Protein 7R25 (pdb70)

Foldseek 3Di:
DFAQEEEFEAAQDAQCLLVQLLVLVVVVPDDSVSHHYDGFDHNHLDLVRLLVVVVVVLVVSCVVVVDQAYEYEYAAQRLCNQLCNQPPHQRQRHHAFYEYELYLNQVRAQAQAQGDDPVGGHFYEQEYEPQEPPRHLSSRHHHQKNYHYDYDAYRSSCSNDPVNSVVVVCRSVPNMGGCVVPDD

Secondary structure (DSSP, 8-state):
-PPPEEEE--TT--GGGGHHHHHHHHHTT--GGGEEE---S-TT--HHHHHHHHHHHHHHHHHHH--S-EEEEEETHHHHHHHHHHHHSSGGGTEEEEEEES--GGGT-SB----S-TTSPPEEEEEEETT-SSS-HHHH--BTSEEEEE-S--TTGGGT-HHHHHHHHHIIIII-B--TTS--

Organism: Bacillus pumilus (NCBI:txid1408)

Structure (mmCIF, N/CA/C/O backbone):
data_7R25
#
_entry.id   7R25
#
_cell.length_a   35.109
_cell.length_b   54.697
_cell.length_c   40.970
_cell.angle_alpha   90.000
_cell.angle_beta   92.720
_cell.angle_gamma   90.000
#
_symmetry.space_group_name_H-M   'P 1 21 1'
#
loop_
_entity.id
_entity.type
_entity.pdbx_description
1 polymer Lipase
2 non-polymer 'CITRIC ACID'
3 non-polymer 'PHOSPHATE ION'
4 non-polymer 'PROPANOIC ACID'
5 water water
#
loop_
_atom_site.group_PDB
_atom_site.id
_atom_site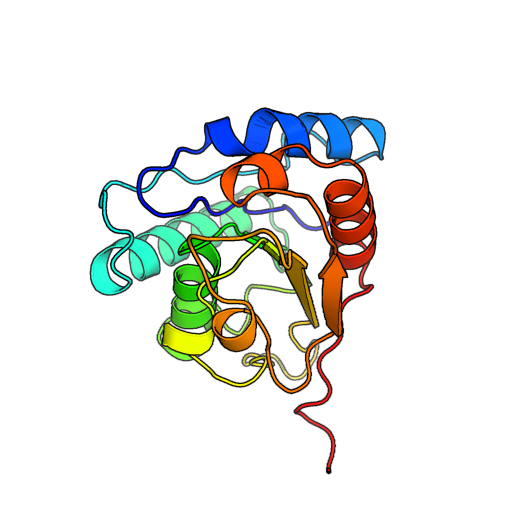.type_symbol
_atom_site.label_atom_id
_atom_site.label_alt_id
_atom_site.label_comp_id
_atom_site.label_asym_id
_atom_site.label_entity_id
_atom_site.label_seq_id
_atom_site.pdbx_PDB_ins_code
_atom_site.Cartn_x
_atom_site.Cartn_y
_atom_site.Cartn_z
_atom_site.occupancy
_atom_site.B_iso_or_equiv
_atom_site.auth_seq_id
_atom_site.auth_comp_id
_atom_site.auth_asym_id
_atom_site.auth_atom_id
_atom_site.pdbx_PDB_model_num
ATOM 1 N N . GLU A 1 3 ? 12.47601 -20.45878 3.63272 1.000 27.52962 3 GLU A N 1
ATOM 2 C CA . GLU A 1 3 ? 11.33997 -19.86412 2.93451 1.000 25.38989 3 GLU A CA 1
ATOM 3 C C . GLU A 1 3 ? 10.71370 -18.72202 3.72956 1.000 21.98685 3 GLU A C 1
ATOM 4 O O . GLU A 1 3 ? 10.62584 -18.75524 4.95599 1.000 25.30303 3 GLU A O 1
ATOM 7 N N . HIS A 1 4 ? 10.24942 -17.70447 3.02070 1.000 16.34406 4 HIS A N 1
ATOM 8 C CA . HIS A 1 4 ? 9.65001 -16.54737 3.67168 1.000 10.06436 4 HIS A CA 1
ATOM 9 C C . HIS A 1 4 ? 8.21030 -16.83742 4.09063 1.000 9.53009 4 HIS A C 1
ATOM 10 O O . HIS A 1 4 ? 7.43864 -17.44323 3.33962 1.000 10.65917 4 HIS A O 1
ATOM 24 N N . ASN A 1 5 ? 7.82826 -16.34655 5.26292 1.000 8.39311 5 ASN A N 1
ATOM 25 C CA . ASN A 1 5 ? 6.41686 -16.32359 5.62928 1.000 7.98254 5 ASN A CA 1
ATOM 26 C C . ASN A 1 5 ? 5.65503 -15.42124 4.66116 1.000 7.59565 5 ASN A C 1
ATOM 27 O O . ASN A 1 5 ? 6.21732 -14.45679 4.11661 1.000 8.25625 5 ASN A O 1
ATOM 38 N N . PRO A 1 6 ? 4.35637 -15.66763 4.48485 1.000 7.33772 6 PRO A N 1
ATOM 39 C CA . PRO A 1 6 ? 3.51326 -14.65605 3.84647 1.000 7.20613 6 PRO A CA 1
ATOM 40 C C . PRO A 1 6 ? 3.68367 -13.33479 4.58424 1.000 7.10612 6 PRO A C 1
ATOM 41 O O . PRO A 1 6 ? 3.79145 -13.31239 5.81204 1.000 7.86673 6 PRO A O 1
ATOM 52 N N . VAL A 1 7 ? 3.65521 -12.23225 3.84021 1.000 6.81134 7 VAL A N 1
ATOM 53 C CA . VAL A 1 7 ? 3.76260 -10.90743 4.42880 1.000 6.96136 7 VAL A CA 1
ATOM 54 C C . VAL A 1 7 ? 2.40125 -10.22920 4.35111 1.000 7.19560 7 VAL A C 1
ATOM 55 O O . VAL A 1 7 ? 1.83788 -10.09000 3.26490 1.000 9.22742 7 VAL A O 1
ATOM 68 N N . VAL A 1 8 ? 1.89149 -9.79255 5.49790 1.000 6.61132 8 VAL A N 1
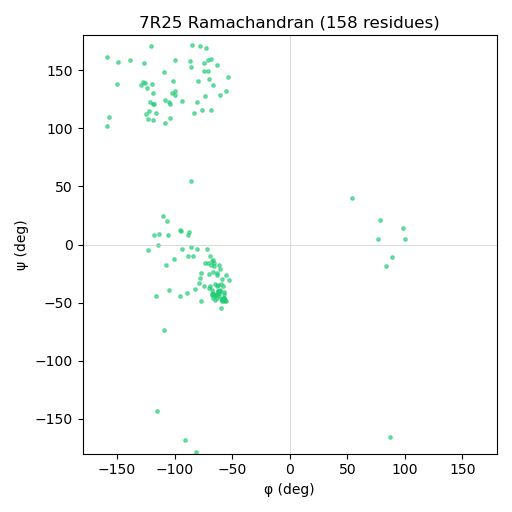ATOM 69 C CA . VAL A 1 8 ? 0.66111 -9.02077 5.58231 1.000 6.54289 8 VAL A CA 1
ATOM 70 C C . VAL A 1 8 ? 1.06367 -7.56309 5.78329 1.000 6.17969 8 VAL A C 1
ATOM 71 O O . VAL A 1 8 ? 1.82192 -7.21957 6.70244 1.000 6.89556 8 VAL A O 1
ATOM 84 N N A MET A 1 9 ? 0.58052 -6.71019 4.88360 0.469 2.90298 9 MET A N 1
ATOM 85 N N B MET A 1 9 ? 0.59881 -6.71428 4.87743 0.531 19.78921 9 MET A N 1
ATOM 86 C CA A MET A 1 9 ? 0.98250 -5.29916 4.81376 0.469 4.08470 9 MET A CA 1
ATOM 87 C CA B MET A 1 9 ? 0.97886 -5.31305 4.83823 0.531 8.95371 9 MET A CA 1
ATOM 88 C C A MET A 1 9 ? -0.20156 -4.42722 5.22564 0.469 5.08745 9 MET A C 1
ATOM 89 C C B MET A 1 9 ? -0.22307 -4.50298 5.29644 0.531 7.05611 9 MET A C 1
ATOM 90 O O A MET A 1 9 ? -1.28173 -4.50229 4.61989 0.469 5.96124 9 MET A O 1
ATOM 91 O O B MET A 1 9 ? -1.35446 -4.74512 4.84230 0.531 6.11389 9 MET A O 1
ATOM 118 N N . VAL A 1 10 ? 0.02266 -3.58087 6.22852 1.000 6.24812 10 VAL A N 1
ATOM 119 C CA . VAL A 1 10 ? -1.03920 -2.94264 7.01108 1.000 6.01914 10 VAL A CA 1
ATOM 120 C C . VAL A 1 10 ? -0.90306 -1.42037 6.91031 1.000 6.20074 10 VAL A C 1
ATOM 121 O O . VAL A 1 10 ? -0.00297 -0.81867 7.51906 1.000 6.55605 10 VAL A O 1
ATOM 134 N N . HIS A 1 11 ? -1.80337 -0.78335 6.14977 1.000 6.55868 11 HIS A N 1
ATOM 135 C CA . HIS A 1 11 ? -1.69652 0.64215 5.87806 1.000 6.39287 11 HIS A CA 1
ATOM 136 C C . HIS A 1 11 ? -2.17460 1.46922 7.06965 1.000 6.42709 11 HIS A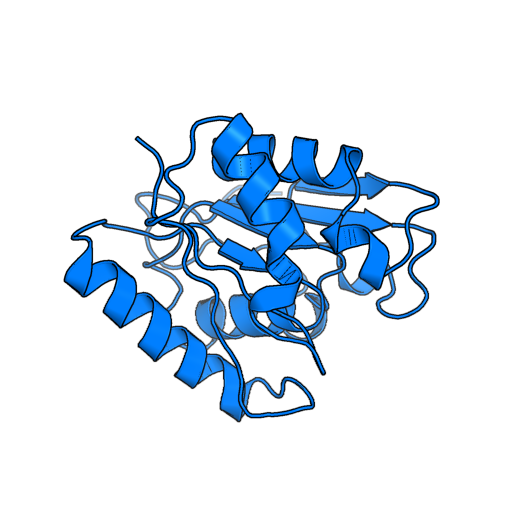 C 1
ATOM 137 O O . HIS A 1 11 ? -2.74430 0.95644 8.03673 1.000 7.17454 11 HIS A O 1
ATOM 151 N N . GLY A 1 12 ? -1.93040 2.78234 6.96696 1.000 7.00874 12 GLY A N 1
ATOM 152 C CA . GLY A 1 12 ? -2.24895 3.72603 8.01380 1.000 7.55617 12 GLY A CA 1
ATOM 153 C C . GLY A 1 12 ? -3.54765 4.47129 7.76666 1.000 8.24573 12 GLY A C 1
ATOM 154 O O . GLY A 1 12 ? -4.31572 4.17206 6.85480 1.000 8.68525 12 GLY A O 1
ATOM 158 N N A MET A 1 13 ? -3.83306 5.41385 8.65602 0.635 19.07334 13 MET A N 1
ATOM 159 N N C MET A 1 13 ? -3.80647 5.44935 8.62935 0.365 6.65080 13 MET A N 1
ATOM 160 C CA A MET A 1 13 ? -5.03216 6.22534 8.50869 0.635 16.44934 13 MET A CA 1
ATOM 161 C CA C MET A 1 13 ? -5.03171 6.23408 8.51627 0.365 10.23807 13 MET A CA 1
ATOM 162 C C A MET A 1 13 ? -5.04281 6.94302 7.16111 0.635 12.18041 13 MET A C 1
ATOM 163 C C C MET A 1 13 ? -5.07589 7.00354 7.20032 0.365 12.14883 13 MET A C 1
ATOM 164 O O A MET A 1 13 ? -4.01756 7.47651 6.70450 0.635 11.17239 13 MET A O 1
ATOM 165 O O C MET A 1 13 ? -4.11847 7.68777 6.82875 0.365 14.06748 13 MET A O 1
ATOM 187 N N . GLY A 1 14 ? -6.20206 6.89597 6.50219 1.000 12.55940 14 GLY A N 1
ATOM 188 C CA . GLY A 1 14 ? -6.35867 7.49849 5.20274 1.000 15.74662 14 GLY A CA 1
ATOM 189 C C . GLY A 1 14 ? -5.64278 6.77108 4.09306 1.000 16.41513 14 GLY A C 1
ATOM 190 O O . GLY A 1 14 ? -5.65549 7.23924 2.95388 1.000 22.25530 14 GLY A O 1
ATOM 194 N N . GLY A 1 15 ? -5.02666 5.63730 4.38425 1.000 11.30399 15 GLY A N 1
ATOM 195 C CA . GLY A 1 15 ? -4.20016 4.93735 3.43047 1.000 10.08279 15 GLY A CA 1
ATOM 196 C C . GLY A 1 15 ? -4.98331 3.91919 2.61942 1.000 9.10899 15 GLY A C 1
ATOM 197 O O . GLY A 1 15 ? -6.21668 3.87076 2.61901 1.000 10.61180 15 GLY A O 1
ATOM 201 N N . ALA A 1 16 ? -4.23089 3.08399 1.91687 1.000 8.65367 16 ALA A N 1
ATOM 202 C CA . ALA A 1 16 ? -4.79982 2.09227 1.02398 1.000 8.69578 16 ALA A CA 1
ATOM 203 C C . ALA A 1 16 ? -3.76758 1.00074 0.81164 1.000 7.95622 16 ALA A C 1
ATOM 204 O O . ALA A 1 16 ? -2.56524 1.22521 0.97740 1.000 8.10887 16 ALA A O 1
ATOM 211 N N . SER A 1 17 ? -4.23436 -0.15934 0.34756 1.000 7.93253 17 SER A N 1
ATOM 212 C CA . SER A 1 17 ? -3.31003 -1.25200 0.07774 1.000 7.92463 17 SER A CA 1
ATOM 213 C C . SER A 1 17 ? -2.23334 -0.85490 -0.92551 1.000 8.00622 17 SER A C 1
ATOM 214 O O . SER A 1 17 ? -1.09592 -1.33880 -0.83991 1.000 8.64577 17 SER A O 1
ATOM 222 N N . TYR A 1 18 ? -2.58497 -0.02200 -1.91312 1.000 8.27731 18 TYR A N 1
ATOM 223 C CA . TYR A 1 18 ? -1.61969 0.35819 -2.93227 1.000 8.47996 18 TYR A CA 1
ATOM 224 C C . TYR A 1 18 ? -0.51135 1.25900 -2.38921 1.000 7.58775 18 TYR A C 1
ATOM 225 O O . TYR A 1 18 ? 0.48767 1.45924 -3.08859 1.000 7.91411 18 TYR A O 1
ATOM 243 N N . ASN A 1 19 ? -0.63015 1.75998 -1.15159 1.000 7.33509 19 ASN A N 1
ATOM 244 C CA . ASN A 1 19 ? 0.50386 2.42324 -0.52193 1.000 7.18507 19 ASN A CA 1
ATOM 245 C C . ASN A 1 19 ? 1.73622 1.53277 -0.48740 1.000 7.51669 19 ASN A C 1
ATOM 246 O O . ASN A 1 19 ? 2.86678 2.05573 -0.43018 1.000 7.95885 19 ASN A O 1
ATOM 257 N N . PHE A 1 20 ? 1.53950 0.20553 -0.48757 1.000 7.20350 20 PHE A N 1
ATOM 258 C CA . PHE A 1 20 ? 2.63143 -0.74983 -0.44302 1.000 7.30614 20 PHE A CA 1
ATOM 259 C C . PHE A 1 20 ? 3.17781 -1.11913 -1.82083 1.000 7.99833 20 PHE A C 1
ATOM 260 O O . PHE A 1 20 ? 4.03222 -2.00823 -1.89964 1.000 8.46417 20 PHE A O 1
ATOM 277 N N . ALA A 1 21 ? 2.78509 -0.41120 -2.88774 1.000 8.29310 21 ALA A N 1
ATOM 278 C CA . ALA A 1 21 ? 3.28528 -0.76503 -4.21643 1.000 8.72473 21 ALA A CA 1
ATOM 279 C C . ALA A 1 21 ? 4.81504 -0.73290 -4.27411 1.000 8.58524 21 ALA A C 1
ATOM 280 O O . ALA A 1 21 ? 5.44265 -1.64260 -4.82885 1.000 9.35375 21 ALA A O 1
ATOM 287 N N . SER A 1 22 ? 5.42502 0.32150 -3.74061 1.000 8.45365 22 SER A N 1
ATOM 288 C CA . SER A 1 22 ? 6.87192 0.45742 -3.85596 1.000 8.76947 22 SER A CA 1
ATOM 289 C C . SER A 1 22 ? 7.60015 -0.62023 -3.04869 1.000 8.28784 22 SER A C 1
ATOM 290 O O . SER A 1 22 ? 8.58716 -1.20709 -3.52270 1.000 9.05898 22 SER A O 1
ATOM 298 N N . ILE A 1 23 ? 7.11995 -0.89200 -1.83289 1.000 8.26941 23 ILE A N 1
ATOM 299 C CA . ILE A 1 23 ? 7.73367 -1.91610 -0.99771 1.000 7.81936 23 ILE A CA 1
ATOM 300 C C . ILE A 1 23 ? 7.54335 -3.30620 -1.60412 1.000 8.17730 23 ILE A C 1
ATOM 301 O O . ILE A 1 23 ? 8.46705 -4.12853 -1.58214 1.000 8.64051 23 ILE A O 1
ATOM 317 N N . LYS A 1 24 ? 6.34502 -3.60277 -2.13386 1.000 8.15098 24 LYS A N 1
ATOM 318 C CA . LYS A 1 24 ? 6.15128 -4.88801 -2.79774 1.000 8.48786 24 LYS A CA 1
ATOM 319 C C . LYS A 1 24 ? 7.15084 -5.06269 -3.93496 1.000 9.08004 24 LYS A C 1
ATOM 320 O O . LYS A 1 24 ? 7.77849 -6.12099 -4.06780 1.000 9.54588 24 LYS A O 1
ATOM 339 N N . SER A 1 25 ? 7.28952 -4.04534 -4.78936 1.000 9.14057 25 SER A N 1
ATOM 340 C CA . SER A 1 25 ? 8.20905 -4.18166 -5.91439 1.000 11.39610 25 SER A CA 1
ATOM 341 C C . SER A 1 25 ? 9.63374 -4.40292 -5.42466 1.000 10.10911 25 SER A C 1
ATOM 342 O O . SER A 1 25 ? 10.36080 -5.25452 -5.95401 1.000 10.77234 25 SER A O 1
ATOM 350 N N . TYR A 1 26 ? 10.03796 -3.67117 -4.38867 1.000 9.84065 26 TYR A N 1
ATOM 351 C CA . TYR A 1 26 ? 11.35946 -3.88145 -3.80943 1.000 9.04582 26 TYR A CA 1
ATOM 352 C C . TYR A 1 26 ? 11.51752 -5.31610 -3.31023 1.000 9.05372 26 TYR A C 1
ATOM 353 O O . TYR A 1 26 ? 12.52900 -5.97159 -3.58924 1.000 9.93014 26 TYR A O 1
ATOM 371 N N . LEU A 1 27 ? 10.54256 -5.81598 -2.54102 1.000 8.86422 27 LEU A N 1
ATOM 372 C CA . LEU A 1 27 ? 10.70311 -7.15815 -1.98929 1.000 9.17215 27 LEU A CA 1
ATOM 373 C C . LEU A 1 27 ? 10.79518 -8.20775 -3.08457 1.000 9.45640 27 LEU A C 1
ATOM 374 O O . LEU A 1 27 ? 11.56474 -9.17401 -2.95912 1.000 10.14332 27 LEU A O 1
ATOM 390 N N . VAL A 1 28 ? 10.07129 -8.01936 -4.18877 1.000 9.89066 28 VAL A N 1
ATOM 391 C CA . VAL A 1 28 ? 10.20151 -8.94302 -5.30963 1.000 10.46704 28 VAL A CA 1
ATOM 392 C C . VAL A 1 28 ? 11.63085 -8.92067 -5.85777 1.000 11.69088 28 VAL A C 1
ATOM 393 O O . VAL A 1 28 ? 12.19854 -9.97116 -6.16888 1.000 13.14368 28 VAL A O 1
ATOM 406 N N . THR A 1 29 ? 12.25243 -7.73578 -5.94585 1.000 14.29908 29 THR A N 1
ATOM 407 C CA . THR A 1 29 ? 13.63487 -7.67705 -6.42756 1.000 12.10408 29 THR A CA 1
ATOM 408 C C . THR A 1 29 ? 14.60738 -8.34645 -5.46046 1.000 11.16450 29 THR A C 1
ATOM 409 O O . THR A 1 29 ? 15.75989 -8.57937 -5.83144 1.000 12.79101 29 THR A O 1
ATOM 420 N N . GLN A 1 30 ? 14.18593 -8.63703 -4.23026 1.000 13.31739 30 GLN A N 1
ATOM 421 C CA . GLN A 1 30 ? 15.01248 -9.30072 -3.23087 1.000 10.50389 30 GLN A CA 1
ATOM 422 C C . GLN A 1 30 ? 14.60465 -10.75523 -3.03273 1.000 10.94868 30 GLN A C 1
ATOM 423 O O . GLN A 1 30 ? 15.09729 -11.40653 -2.10523 1.000 11.97249 30 GLN A O 1
ATOM 437 N N . GLY A 1 31 ? 13.70383 -11.27428 -3.86818 1.000 12.36727 31 GLY A N 1
ATOM 438 C CA . GLY A 1 31 ? 13.37979 -12.67925 -3.85461 1.000 11.00132 31 GLY A CA 1
ATOM 439 C C . GLY A 1 31 ? 12.10667 -13.06668 -3.13566 1.000 12.31990 31 GLY A C 1
ATOM 440 O O . GLY A 1 31 ? 11.83978 -14.26090 -3.02130 1.000 14.91758 31 GLY A O 1
ATOM 444 N N . TRP A 1 32 ? 11.31178 -12.11665 -2.64591 1.000 10.20912 32 TRP A N 1
ATOM 445 C CA . TRP A 1 32 ? 9.97454 -12.47178 -2.17696 1.000 10.04594 32 TRP A CA 1
ATOM 446 C C . TRP A 1 32 ? 9.08017 -12.73172 -3.38460 1.000 10.59864 32 TRP A C 1
ATOM 447 O O . TRP A 1 32 ? 9.25541 -12.14792 -4.45626 1.000 12.27516 32 TRP A O 1
ATOM 468 N N . ASP A 1 33 ? 8.11210 -13.61375 -3.20020 1.000 12.80153 33 ASP A N 1
ATOM 469 C CA . ASP A 1 33 ? 7.14556 -13.90152 -4.24885 1.000 12.21989 33 ASP A CA 1
ATOM 470 C C . ASP A 1 33 ? 6.01274 -12.88275 -4.18777 1.000 11.80405 33 ASP A C 1
ATOM 471 O O . ASP A 1 33 ? 5.40546 -12.67587 -3.13004 1.000 11.33820 33 ASP A O 1
ATOM 480 N N A ARG A 1 34 ? 5.72956 -12.24078 -5.32443 0.481 13.45424 34 ARG A N 1
ATOM 481 N N B ARG A 1 34 ? 5.72869 -12.25554 -5.33035 0.519 13.55952 34 ARG A N 1
ATOM 482 C CA A ARG A 1 34 ? 4.73566 -11.16999 -5.32975 0.481 13.24896 34 ARG A CA 1
ATOM 483 C CA B ARG A 1 34 ? 4.74861 -11.17566 -5.36324 0.519 13.18842 34 ARG A CA 1
ATOM 484 C C A ARG A 1 34 ? 3.39093 -11.65173 -4.79972 0.481 13.65427 34 ARG A C 1
ATOM 485 C C B ARG A 1 34 ? 3.37610 -11.62954 -4.87532 0.519 13.55952 34 ARG A C 1
ATOM 486 O O A ARG A 1 34 ? 2.69156 -10.91266 -4.09851 0.481 15.57292 34 ARG A O 1
ATOM 487 O O B ARG A 1 34 ? 2.63615 -10.83640 -4.28357 0.519 15.23077 34 ARG A O 1
ATOM 528 N N . ASN A 1 35 ? 3.01690 -12.88803 -5.10874 1.000 12.99893 35 ASN A N 1
ATOM 529 C CA . ASN A 1 35 ? 1.69709 -13.38912 -4.73776 1.000 15.23604 35 ASN A CA 1
ATOM 530 C C . ASN A 1 35 ? 1.59663 -13.77313 -3.27649 1.000 13.58584 35 ASN A C 1
ATOM 531 O O . ASN A 1 35 ? 0.51322 -14.15972 -2.82014 1.000 16.28616 35 ASN A O 1
ATOM 542 N N . GLN A 1 36 ? 2.70392 -13.69512 -2.54404 1.000 10.76971 36 GLN A N 1
ATOM 543 C CA . GLN A 1 36 ? 2.74694 -13.97803 -1.11974 1.000 10.92499 36 GLN A CA 1
ATOM 544 C C . GLN A 1 36 ? 2.89405 -12.70498 -0.29357 1.000 9.43271 36 GLN A C 1
ATOM 545 O O . GLN A 1 36 ? 3.30498 -12.76137 0.87651 1.000 10.07226 36 GLN A O 1
ATOM 559 N N . LEU A 1 37 ? 2.54054 -11.57163 -0.89275 1.000 8.80106 37 LEU A N 1
ATOM 560 C CA . LEU A 1 37 ? 2.51258 -10.26297 -0.26133 1.000 8.67472 37 LEU A CA 1
ATOM 561 C C . LEU A 1 37 ? 1.05286 -9.83073 -0.27549 1.000 9.01950 37 LEU A C 1
ATOM 562 O O . LEU A 1 37 ? 0.47415 -9.61708 -1.34519 1.000 12.63836 37 LEU A O 1
ATOM 578 N N . PHE A 1 38 ? 0.45836 -9.73394 0.90646 1.000 7.44037 38 PHE A N 1
ATOM 579 C CA . PHE A 1 38 ? -0.98521 -9.56564 1.06580 1.000 7.50353 38 PHE A CA 1
ATOM 580 C C . PHE A 1 38 ? -1.26019 -8.24269 1.78124 1.000 7.47195 38 PHE A C 1
ATOM 581 O O . PHE A 1 38 ? -1.05151 -8.12598 2.99633 1.000 8.12203 38 PHE A O 1
ATOM 598 N N . ALA A 1 39 ? -1.75595 -7.25566 1.04497 1.000 7.51932 39 ALA A N 1
ATOM 599 C CA . ALA A 1 39 ? -1.99383 -5.92652 1.59746 1.000 7.74567 39 ALA A CA 1
ATOM 600 C C . ALA A 1 39 ? -3.48632 -5.71776 1.84438 1.000 7.30351 39 ALA A C 1
ATOM 601 O O . ALA A 1 39 ? -4.29319 -5.80268 0.91242 1.000 9.07740 39 ALA A O 1
ATOM 608 N N . ILE A 1 40 ? -3.84180 -5.45170 3.09150 1.000 6.79818 40 ILE A N 1
ATOM 609 C CA . ILE A 1 40 ? -5.23531 -5.24182 3.47951 1.000 7.03769 40 ILE A CA 1
ATOM 610 C C . ILE A 1 40 ? -5.71837 -3.86490 3.01114 1.000 6.67185 40 ILE A C 1
ATOM 611 O O . ILE A 1 40 ? -4.94188 -2.92571 2.83661 1.000 7.26140 40 ILE A O 1
ATOM 627 N N . ASP A 1 41 ? -7.04375 -3.73304 2.84919 1.000 7.49827 41 ASP A N 1
ATOM 628 C CA . ASP A 1 41 ? -7.68063 -2.42172 2.71115 1.000 7.41931 41 ASP A CA 1
ATOM 629 C C . ASP A 1 41 ? -8.64485 -2.28477 3.88164 1.000 6.82977 41 ASP A C 1
ATOM 630 O O . ASP A 1 41 ? -9.55761 -3.10734 4.03405 1.000 8.17993 41 ASP A O 1
ATOM 639 N N . PHE A 1 42 ? -8.43885 -1.26075 4.70248 1.000 7.15612 42 PHE A N 1
ATOM 640 C CA . PHE A 1 42 ? -9.35456 -0.93230 5.77326 1.000 7.08769 42 PHE A CA 1
ATOM 641 C C . PHE A 1 42 ? -10.48000 -0.03953 5.24407 1.000 7.64565 42 PHE A C 1
ATOM 642 O O . PHE A 1 42 ? -10.32272 0.70009 4.27676 1.000 10.50915 42 PHE A O 1
ATOM 659 N N . ILE A 1 43 ? -11.62562 -0.12210 5.90978 1.000 8.16150 43 ILE A N 1
ATOM 660 C CA . ILE A 1 43 ? -12.77362 0.76158 5.63247 1.000 8.34047 43 ILE A CA 1
ATOM 661 C C . ILE A 1 43 ? -12.70398 2.03132 6.46565 1.000 9.01687 43 ILE A C 1
ATOM 662 O O . ILE A 1 43 ? -13.01288 3.12142 5.98090 1.000 12.08040 43 ILE A O 1
ATOM 678 N N . ASP A 1 44 ? -12.33187 1.89446 7.73107 1.000 8.45891 44 ASP A N 1
ATOM 679 C CA . ASP A 1 44 ? -12.34809 3.02637 8.64969 1.000 8.66420 44 ASP A CA 1
ATOM 680 C C . ASP A 1 44 ? -11.29030 4.03626 8.28573 1.000 9.70906 44 ASP A C 1
ATOM 681 O O . ASP A 1 44 ? -10.11061 3.73314 8.38231 1.000 10.73287 44 ASP A O 1
ATOM 690 N N . LYS A 1 45 ? -11.69818 5.25277 7.90212 1.000 12.22778 45 LYS A N 1
ATOM 691 C CA . LYS A 1 45 ? -10.73557 6.26261 7.45161 1.000 16.65200 45 LYS A CA 1
ATOM 692 C C . LYS A 1 45 ? -9.79287 6.78219 8.55194 1.000 21.44994 45 LYS A C 1
ATOM 693 O O . LYS A 1 45 ? -8.77820 7.41051 8.22933 1.000 22.61850 45 LYS A O 1
ATOM 712 N N . THR A 1 46 ? -10.07400 6.52461 9.83239 1.000 29.90359 46 THR A N 1
ATOM 713 C CA . THR A 1 46 ? -9.23748 6.99463 10.94139 1.000 17.53894 46 THR A CA 1
ATOM 714 C C . THR A 1 46 ? -8.32354 5.92316 11.49776 1.000 15.03601 46 THR A C 1
ATOM 715 O O . THR A 1 46 ? -7.43610 6.23255 12.31549 1.000 16.39670 46 THR A O 1
ATOM 726 N N . GLY A 1 47 ? -8.55966 4.67549 11.11779 0.814 11.39084 47 GLY A N 1
ATOM 727 C CA . GLY A 1 47 ? -7.74732 3.61401 11.62596 0.736 10.48810 47 GLY A CA 1
ATOM 728 C C . GLY A 1 47 ? -8.10393 3.17808 13.02396 0.987 10.09595 47 GLY A C 1
ATOM 729 O O . GLY A 1 47 ? -7.28798 2.51897 13.65536 0.803 10.68549 47 GLY A O 1
ATOM 733 N N . ASN A 1 48 ? -9.31426 3.45474 13.51084 1.000 9.53535 48 ASN A N 1
ATOM 734 C CA . ASN A 1 48 ? -9.70151 3.04046 14.85652 1.000 8.24046 48 ASN A CA 1
ATOM 735 C C . ASN A 1 48 ? -9.51989 1.52918 15.04124 1.000 7.01400 48 ASN A C 1
ATOM 736 O O . ASN A 1 48 ? -10.00714 0.72426 14.24136 1.000 7.52985 48 ASN A O 1
ATOM 747 N N . ASN A 1 49 ? -8.87568 1.15804 16.15109 1.000 7.30088 49 ASN A N 1
ATOM 748 C CA . ASN A 1 49 ? -8.61023 -0.25045 16.43998 1.000 7.04821 49 ASN A CA 1
ATOM 749 C C . ASN A 1 49 ? -9.87817 -1.09912 16.53713 1.000 6.93241 49 ASN A C 1
ATOM 750 O O . ASN A 1 49 ? -9.84730 -2.28608 16.19187 1.000 7.49037 49 ASN A O 1
ATOM 761 N N . ARG A 1 50 ? -10.97739 -0.54048 17.04405 1.000 7.71935 50 ARG A N 1
ATOM 762 C CA . ARG A 1 50 ? -12.18126 -1.34687 17.20102 1.000 8.16677 50 ARG A CA 1
ATOM 763 C C . ARG A 1 50 ? -12.75860 -1.77479 15.85649 1.000 7.72198 50 ARG A C 1
ATOM 764 O O . ARG A 1 50 ? -13.49886 -2.76912 15.79681 1.000 9.25637 50 ARG A O 1
ATOM 785 N N . ASN A 1 51 ? -12.46317 -1.05022 14.78247 1.000 7.31930 51 ASN A N 1
ATOM 786 C CA . ASN A 1 51 ? -12.84379 -1.48723 13.44843 1.000 7.11401 51 ASN A CA 1
ATOM 787 C C . ASN A 1 51 ? -11.72807 -2.23881 12.74079 1.000 6.59553 51 ASN A C 1
ATOM 788 O O . ASN A 1 51 ? -11.95442 -3.30211 12.14640 1.000 7.30877 51 ASN A O 1
ATOM 799 N N . ASN A 1 52 ? -10.50896 -1.71917 12.81927 1.000 6.57184 52 ASN A N 1
ATOM 800 C CA . ASN A 1 52 ? -9.41181 -2.28218 12.04333 1.000 6.19811 52 ASN A CA 1
ATOM 801 C C . ASN A 1 52 ? -8.84224 -3.55938 12.66527 1.000 6.19811 52 ASN A C 1
ATOM 802 O O . ASN A 1 52 ? -8.36788 -4.43530 11.93028 1.000 6.58763 52 ASN A O 1
ATOM 813 N N . GLY A 1 53 ? -8.84434 -3.66479 13.99041 1.000 6.55605 53 GLY A N 1
ATOM 814 C CA . GLY A 1 53 ? -8.27758 -4.83226 14.64182 1.000 6.63764 53 GLY A CA 1
ATOM 815 C C . GLY A 1 53 ? -8.96982 -6.12141 14.21124 1.000 6.46393 53 GLY A C 1
ATOM 816 O O . GLY A 1 53 ? -8.31597 -7.07082 13.74532 1.000 6.35603 53 GLY A O 1
ATOM 820 N N . PRO A 1 54 ? -10.30246 -6.18916 14.34796 1.000 6.56921 54 PRO A N 1
ATOM 821 C CA . PRO A 1 54 ? -10.99166 -7.42557 13.92836 1.000 6.63237 54 PRO A CA 1
ATOM 822 C C . PRO A 1 54 ? -10.89341 -7.66705 12.43197 1.000 6.51394 54 PRO A C 1
ATOM 823 O O . PRO A 1 54 ? -10.80068 -8.81773 11.99445 1.000 6.71396 54 PRO A O 1
ATOM 834 N N . ARG A 1 55 ? -10.89552 -6.60528 11.62060 1.000 6.35076 55 ARG A N 1
ATOM 835 C CA . ARG A 1 55 ? -10.74130 -6.78375 10.17811 1.000 6.48236 55 ARG A CA 1
ATOM 836 C C . ARG A 1 55 ? -9.36807 -7.39879 9.86034 1.000 6.32707 55 ARG A C 1
ATOM 837 O O . ARG A 1 55 ? -9.25641 -8.28268 9.00341 1.000 6.59026 55 ARG A O 1
ATOM 858 N N . LEU A 1 56 ? -8.32029 -6.91245 10.54302 1.000 6.20074 56 LEU A N 1
ATOM 859 C CA . LEU A 1 56 ? -6.99034 -7.49312 10.39077 1.000 5.91650 56 LEU A CA 1
ATOM 860 C C . LEU A 1 56 ? -6.96613 -8.95282 10.86513 1.000 6.00335 56 LEU A C 1
ATOM 861 O O . LEU A 1 56 ? -6.35712 -9.81122 10.21319 1.000 6.47972 56 LEU A O 1
ATOM 877 N N . SER A 1 57 ? -7.61777 -9.24399 11.99034 1.000 6.02704 57 SER A N 1
ATOM 878 C CA . SER A 1 57 ? -7.68672 -10.6268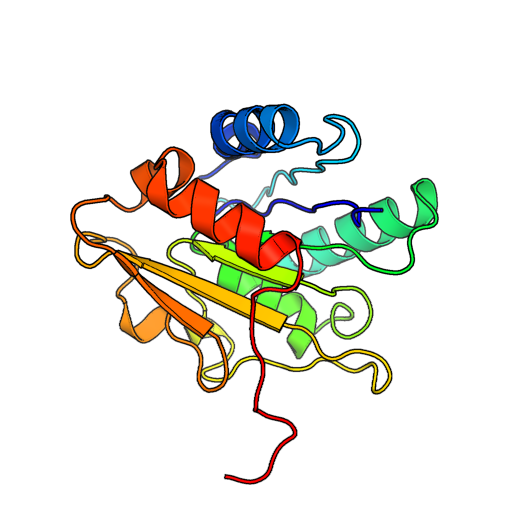4 12.47024 1.000 6.15074 57 SER A CA 1
ATOM 879 C C . SER A 1 57 ? -8.28224 -11.54984 11.41008 1.000 6.28760 57 SER A C 1
ATOM 880 O O . SER A 1 57 ? -7.75296 -12.64059 11.13506 1.000 6.69291 57 SER A O 1
ATOM 888 N N . ARG A 1 58 ? -9.41308 -11.13819 10.82067 1.000 6.54815 58 ARG A N 1
ATOM 889 C CA . ARG A 1 58 ? -10.04047 -11.98578 9.79945 1.000 6.58237 58 ARG A CA 1
ATOM 890 C C . ARG A 1 58 ? -9.10664 -12.16157 8.60207 1.000 6.75344 58 ARG A C 1
ATOM 891 O O . ARG A 1 58 ? -9.00985 -13.25462 8.02237 1.000 7.39036 58 ARG A O 1
ATOM 912 N N . PHE A 1 59 ? -8.42484 -11.07567 8.21287 1.000 7.46405 59 PHE A N 1
ATOM 913 C CA . PHE A 1 59 ? -7.53976 -11.10215 7.05509 1.000 6.69291 59 PHE A CA 1
ATOM 914 C C . PHE A 1 59 ? -6.37273 -12.06663 7.27064 1.000 6.82187 59 PHE A C 1
ATOM 915 O O . PHE A 1 59 ? -6.03147 -12.86593 6.38627 1.000 7.39036 59 PHE A O 1
ATOM 932 N N . VAL A 1 60 ? -5.74234 -12.00346 8.45231 1.000 6.58237 60 VAL A N 1
ATOM 933 C CA . VAL A 1 60 ? -4.60684 -12.87813 8.74565 1.000 6.65080 60 VAL A CA 1
ATOM 934 C C . VAL A 1 60 ? -5.05688 -14.33593 8.85571 1.000 7.04558 60 VAL A C 1
ATOM 935 O O . VAL A 1 60 ? -4.38793 -15.24929 8.34399 1.000 7.40615 60 VAL A O 1
ATOM 948 N N . LYS A 1 61 ? -6.18737 -14.58905 9.53608 1.000 7.50090 61 LYS A N 1
ATOM 949 C CA . LYS A 1 61 ? -6.67917 -15.96168 9.63284 1.000 7.75883 61 LYS A CA 1
ATOM 950 C C . LYS A 1 61 ? -6.88950 -16.54431 8.23809 1.000 7.81673 61 LYS A C 1
ATOM 951 O O . LYS A 1 61 ? -6.53519 -17.70460 7.96914 1.000 8.43522 61 LYS A O 1
ATOM 970 N N . ASP A 1 62 ? -7.43093 -15.73186 7.32891 1.000 7.84568 62 ASP A N 1
ATOM 971 C CA . ASP A 1 62 ? -7.64901 -16.17903 5.95697 1.000 8.30363 62 ASP A CA 1
ATOM 972 C C . ASP A 1 62 ? -6.31940 -16.46117 5.24309 1.000 7.56933 62 ASP A C 1
ATOM 973 O O . ASP A 1 62 ? -6.19862 -17.47000 4.53970 1.000 8.38785 62 ASP A O 1
ATOM 982 N N . VAL A 1 63 ? -5.32239 -15.57903 5.40871 1.000 7.27192 63 VAL A N 1
ATOM 983 C CA . VAL A 1 63 ? -4.00994 -15.81510 4.79688 1.000 7.15349 63 VAL A CA 1
ATOM 984 C C . VAL A 1 63 ? -3.41614 -17.14099 5.28739 1.000 7.15612 63 VAL A C 1
ATOM 985 O O . VAL A 1 63 ? -2.90395 -17.93401 4.49039 1.000 7.57459 63 VAL A O 1
ATOM 998 N N . LEU A 1 64 ? -3.44633 -17.38792 6.60411 1.000 7.10875 64 LEU A N 1
ATOM 999 C CA . LEU A 1 64 ? -2.91286 -18.63963 7.12589 1.000 7.41668 64 LEU A CA 1
ATOM 1000 C C . LEU A 1 64 ? -3.67852 -19.83697 6.56647 1.000 7.95359 64 LEU A C 1
ATOM 1001 O O . LEU A 1 64 ? -3.08910 -20.87911 6.24254 1.000 8.18519 64 LEU A O 1
ATOM 1017 N N . GLY A 1 65 ? -5.00325 -19.71368 6.47001 1.000 8.16677 65 GLY A N 1
ATOM 1018 C CA . GLY A 1 65 ? -5.80051 -20.84421 6.00393 1.000 10.41967 65 GLY A CA 1
ATOM 1019 C C . GLY A 1 65 ? -5.47577 -21.24827 4.57577 1.000 9.20900 65 GLY A C 1
ATOM 1020 O O . GLY A 1 65 ? -5.36286 -22.43837 4.26940 1.000 11.23029 65 GLY A O 1
ATOM 1024 N N . LYS A 1 66 ? -5.31399 -20.26386 3.68215 1.000 9.19321 66 LYS A N 1
ATOM 1025 C CA . LYS A 1 66 ? -5.11787 -20.57337 2.27178 1.000 9.03793 66 LYS A CA 1
ATOM 1026 C C . LYS A 1 66 ? -3.66461 -20.92913 1.96740 1.000 8.99055 66 LYS A C 1
ATOM 1027 O O . LYS A 1 66 ? -3.40357 -21.83297 1.16513 1.000 11.38294 66 LYS A O 1
ATOM 1046 N N . THR A 1 67 ? -2.69598 -20.24721 2.60878 1.000 8.24046 67 THR A N 1
ATOM 1047 C CA . THR A 1 67 ? -1.29550 -20.56365 2.34008 1.000 7.76146 67 THR A CA 1
ATOM 1048 C C . THR A 1 67 ? -0.84354 -21.83203 3.04945 1.000 7.88252 67 THR A C 1
ATOM 1049 O O . THR A 1 67 ? 0.11464 -22.47804 2.60361 1.000 8.66420 67 THR A O 1
ATOM 1060 N N . GLY A 1 68 ? -1.44889 -22.16037 4.19092 1.000 8.24309 68 GLY A N 1
ATOM 1061 C CA . GLY A 1 68 ? -0.95499 -23.23075 5.02713 1.000 9.66695 68 GLY A CA 1
ATOM 1062 C C . GLY A 1 68 ? 0.27120 -22.87654 5.84455 1.000 8.63788 68 GLY A C 1
ATOM 1063 O O . GLY A 1 68 ? 0.84383 -23.75814 6.50975 1.000 9.63273 68 GLY A O 1
ATOM 1067 N N . ALA A 1 69 ? 0.70855 -21.61881 5.79633 1.000 8.29310 69 ALA A N 1
ATOM 1068 C CA . ALA A 1 69 ? 1.83204 -21.19896 6.61855 1.000 9.03793 69 ALA A CA 1
ATOM 1069 C C . ALA A 1 69 ? 1.43312 -21.20956 8.08920 1.000 8.99845 69 ALA A C 1
ATOM 1070 O O . ALA A 1 69 ? 0.25420 -21.12630 8.43769 1.000 10.42230 69 ALA A O 1
ATOM 1077 N N . LYS A 1 70 ? 2.43389 -21.26925 8.96727 1.000 9.61957 70 LYS A N 1
ATOM 1078 C CA . LYS A 1 70 ? 2.16456 -21.24614 10.40102 1.000 9.93803 70 LYS A CA 1
ATOM 1079 C C . LYS A 1 70 ? 2.10736 -19.84356 10.98377 1.000 9.05372 70 LYS A C 1
ATOM 1080 O O . LYS A 1 70 ? 1.48629 -19.64360 12.03336 1.000 11.06448 70 LYS A O 1
ATOM 1099 N N A LYS A 1 71 ? 2.73843 -18.87459 10.33842 0.429 7.95095 71 LYS A N 1
ATOM 1100 N N B LYS A 1 71 ? 2.81519 -18.89994 10.36027 0.571 7.81146 71 LYS A N 1
ATOM 1101 C CA A LYS A 1 71 ? 2.68619 -17.50306 10.80808 0.429 7.76409 71 LYS A CA 1
ATOM 1102 C CA B LYS A 1 71 ? 2.96478 -17.51766 10.80533 0.571 6.95610 71 LYS A CA 1
ATOM 1103 C C A LYS A 1 71 ? 2.91596 -16.57880 9.62989 0.429 6.73765 71 LYS A C 1
ATOM 1104 C C B LYS A 1 71 ? 2.88790 -16.60814 9.58176 0.571 6.51131 71 LYS A C 1
ATOM 1105 O O A LYS A 1 71 ? 3.54512 -16.94243 8.63084 0.429 6.71923 71 LYS A O 1
ATOM 1106 O O B LYS A 1 71 ? 3.24716 -17.01624 8.47346 0.571 7.51932 71 LYS A O 1
ATOM 1143 N N . VAL A 1 72 ? 2.42683 -15.36406 9.79307 1.000 6.97978 72 VAL A N 1
ATOM 1144 C CA . VAL A 1 72 ? 2.69080 -14.28162 8.85995 1.000 6.30076 72 VAL A CA 1
ATOM 1145 C C . VAL A 1 72 ? 3.75938 -13.36495 9.44543 1.000 5.94282 72 VAL A C 1
ATOM 1146 O O . VAL A 1 72 ? 3.96345 -13.29545 10.66817 1.000 7.03769 72 VAL A O 1
ATOM 1159 N N . ASP A 1 73 ? 4.40319 -12.62320 8.54463 1.000 6.36392 73 ASP A N 1
ATOM 1160 C CA . ASP A 1 73 ? 5.15101 -11.43313 8.91014 1.000 6.06915 73 ASP A CA 1
ATOM 1161 C C . ASP A 1 73 ? 4.30041 -10.20320 8.62525 1.000 5.97177 73 ASP A C 1
ATOM 1162 O O . ASP A 1 73 ? 3.35360 -10.27844 7.84104 1.000 6.98768 73 ASP A O 1
ATOM 1171 N N . ILE A 1 74 ? 4.62366 -9.07870 9.28112 1.000 6.30076 74 ILE A N 1
ATOM 1172 C CA . ILE A 1 74 ? 3.85960 -7.83733 9.13911 1.000 6.37445 74 ILE A CA 1
ATOM 1173 C C . ILE A 1 74 ? 4.79758 -6.71837 8.69812 1.000 6.27444 74 ILE A C 1
ATOM 1174 O O . ILE A 1 74 ? 5.87159 -6.53524 9.28812 1.000 6.98242 74 ILE A O 1
ATOM 1190 N N . VAL A 1 75 ? 4.36522 -5.93224 7.71257 1.000 5.88755 75 VAL A N 1
ATOM 1191 C CA . VAL A 1 75 ? 4.92877 -4.60015 7.47753 1.000 5.89281 75 VAL A CA 1
ATOM 1192 C C . VAL A 1 75 ? 3.76561 -3.62370 7.67473 1.000 5.86123 75 VAL A C 1
ATOM 1193 O O . VAL A 1 75 ? 2.75582 -3.74283 6.97567 1.000 6.54026 75 VAL A O 1
ATOM 1206 N N . ALA A 1 76 ? 3.90660 -2.69585 8.61858 1.000 6.13231 76 ALA A N 1
ATOM 1207 C CA . ALA A 1 76 ? 2.80364 -1.81210 8.99143 1.000 6.06652 76 ALA A CA 1
ATOM 1208 C C . ALA A 1 76 ? 3.27235 -0.36386 8.96753 1.000 6.23759 76 ALA A C 1
ATOM 1209 O O . ALA A 1 76 ? 4.36465 -0.05789 9.45827 1.000 8.32995 76 ALA A O 1
ATOM 1216 N N . HIS A 1 77 ? 2.43732 0.52962 8.42859 1.000 6.44288 77 HIS A N 1
ATOM 1217 C CA . HIS A 1 77 ? 2.74017 1.95456 8.36770 1.000 6.39287 77 HIS A CA 1
ATOM 1218 C C . HIS A 1 77 ? 1.80447 2.71344 9.30007 1.000 6.35866 77 HIS A C 1
ATOM 1219 O O . HIS A 1 77 ? 0.58894 2.48650 9.28379 1.000 6.83503 77 HIS A O 1
ATOM 1233 N N A SER A 1 78 ? 2.36544 3.60991 10.10240 0.513 11.89353 78 SER A N 1
ATOM 1234 N N B SER A 1 78 ? 2.37410 3.61650 10.11821 0.487 4.74531 78 SER A N 1
ATOM 1235 C CA A SER A 1 78 ? 1.57046 4.61259 10.82124 0.513 8.24309 78 SER A CA 1
ATOM 1236 C CA B SER A 1 78 ? 1.61087 4.63105 10.86132 0.487 7.67987 78 SER A CA 1
ATOM 1237 C C A SER A 1 78 ? 0.54341 3.91685 11.71099 0.513 7.02453 78 SER A C 1
ATOM 1238 C C B SER A 1 78 ? 0.57508 4.00531 11.79445 0.487 7.73251 78 SER A C 1
ATOM 1239 O O A SER A 1 78 ? 0.89900 3.01376 12.48379 0.513 6.07178 78 SER A O 1
ATOM 1240 O O B SER A 1 78 ? 0.97782 3.29168 12.72998 0.487 7.66144 78 SER A O 1
ATOM 1255 N N . MET A 1 79 ? -0.73182 4.29431 11.64955 1.000 7.45879 79 MET A N 1
ATOM 1256 C CA . MET A 1 79 ? -1.72709 3.68307 12.52297 1.000 7.26929 79 MET A CA 1
ATOM 1257 C C . MET A 1 79 ? -1.78752 2.17132 12.33213 1.000 6.81397 79 MET A C 1
ATOM 1258 O O . MET A 1 79 ? -2.23816 1.45256 13.23130 1.000 7.07716 79 MET A O 1
ATOM 1272 N N . GLY A 1 80 ? -1.31060 1.67114 11.19041 1.000 6.30602 80 GLY A N 1
ATOM 1273 C CA . GLY A 1 80 ? -1.24229 0.23535 11.01646 1.000 6.68501 80 GLY A CA 1
ATOM 1274 C C . GLY A 1 80 ? -0.38626 -0.44054 12.08200 1.000 6.27444 80 GLY A C 1
ATOM 1275 O O . GLY A 1 80 ? -0.62719 -1.61274 12.42430 1.000 6.52973 80 GLY A O 1
ATOM 1279 N N . GLY A 1 81 ? 0.62605 0.26824 12.61683 1.000 6.29549 81 GLY A N 1
ATOM 1280 C CA . GLY A 1 81 ? 1.40533 -0.30570 13.71116 1.000 6.62711 81 GLY A CA 1
ATOM 1281 C C . GLY A 1 81 ? 0.58035 -0.48398 14.98095 1.000 6.50604 81 GLY A C 1
ATOM 1282 O O . GLY A 1 81 ? 0.65835 -1.52097 15.64921 1.000 6.89556 81 GLY A O 1
ATOM 1286 N N . ALA A 1 82 ? -0.23343 0.52958 15.31890 1.000 6.55605 82 ALA A N 1
ATOM 1287 C CA . ALA A 1 82 ? -1.16709 0.39222 16.43442 1.000 6.43235 82 ALA A CA 1
ATOM 1288 C C . ALA A 1 82 ? -2.15937 -0.73586 16.17557 1.000 6.32971 82 ALA A C 1
ATOM 1289 O O . ALA A 1 82 ? -2.45664 -1.51864 17.07265 1.000 6.53499 82 ALA A O 1
ATOM 1296 N N . ASN A 1 83 ? -2.70945 -0.80770 14.95379 1.000 6.27180 83 ASN A N 1
ATOM 1297 C CA . ASN A 1 83 ? -3.69175 -1.84981 14.66966 1.000 6.17442 83 ASN A CA 1
ATOM 1298 C C . ASN A 1 83 ? -3.06534 -3.24084 14.85677 1.000 6.28760 83 ASN A C 1
ATOM 1299 O O . ASN A 1 83 ? -3.71768 -4.17277 15.36028 1.000 6.68238 83 ASN A O 1
ATOM 1310 N N . THR A 1 84 ? -1.79672 -3.39451 14.43126 1.000 6.28760 84 THR A N 1
ATOM 1311 C CA . THR A 1 84 ? -1.09237 -4.66679 14.58425 1.000 6.64290 84 THR A CA 1
ATOM 1312 C C . THR A 1 84 ? -0.89084 -5.00543 16.06097 1.000 6.46393 84 THR A C 1
ATOM 1313 O O . THR A 1 84 ? -1.13097 -6.13726 16.49826 1.000 6.67712 84 THR A O 1
ATOM 1324 N N . LEU A 1 85 ? -0.41047 -4.03167 16.84410 1.000 6.61395 85 LEU A N 1
ATOM 1325 C CA . LEU A 1 85 ? -0.21788 -4.26668 18.26665 1.000 6.44551 85 LEU A CA 1
ATOM 1326 C C . LEU A 1 85 ? -1.53890 -4.55432 18.96949 1.000 6.43761 85 LEU A C 1
ATOM 1327 O O . LEU A 1 85 ? -1.57719 -5.37488 19.88780 1.000 6.78766 85 LEU A O 1
ATOM 1343 N N . TYR A 1 86 ? -2.63133 -3.89786 18.55337 1.000 6.03757 86 TYR A N 1
ATOM 1344 C CA . TYR A 1 86 ? -3.94296 -4.17156 19.14265 1.000 6.31128 86 TYR A CA 1
ATOM 1345 C C . TYR A 1 86 ? -4.37431 -5.60784 18.85484 1.000 6.31655 86 TYR A C 1
ATOM 1346 O O . TYR A 1 86 ? -4.88819 -6.32563 19.73070 1.000 6.71396 86 TYR A O 1
ATOM 1364 N N . TYR A 1 87 ? -4.16482 -6.03930 17.61644 1.000 6.27970 87 TYR A N 1
ATOM 1365 C CA . TYR A 1 87 ? -4.45131 -7.41049 17.21515 1.000 6.41393 87 TYR A CA 1
ATOM 1366 C C . TYR A 1 87 ? -3.68052 -8.40509 18.10016 1.000 6.36918 87 TYR A C 1
ATOM 1367 O O . TYR A 1 87 ? -4.24251 -9.39751 18.58799 1.000 6.74291 87 TYR A O 1
ATOM 1385 N N . ILE A 1 88 ? -2.38275 -8.14155 18.32251 1.000 6.44814 88 ILE A N 1
ATOM 1386 C CA . ILE A 1 88 ? -1.55137 -9.00095 19.17277 1.000 6.88767 88 ILE A CA 1
ATOM 1387 C C . ILE A 1 88 ? -2.00078 -8.96177 20.63925 1.000 7.00874 88 ILE A C 1
ATOM 1388 O O . ILE A 1 88 ? -2.07370 -10.00384 21.31372 1.000 8.25362 88 ILE A O 1
ATOM 1404 N N . LYS A 1 89 ? -2.24363 -7.75760 21.17069 1.000 7.00347 89 LYS A N 1
ATOM 1405 C CA . LYS A 1 89 ? -2.47494 -7.57573 22.59819 1.000 7.34299 89 LYS A CA 1
ATOM 1406 C C . LYS A 1 89 ? -3.88141 -7.99475 22.99865 1.000 7.81409 89 LYS A C 1
ATOM 1407 O O . LYS A 1 89 ? -4.07907 -8.69397 23.99798 1.000 8.86685 89 LYS A O 1
ATOM 1426 N N . ASN A 1 90 ? -4.87746 -7.51151 22.25081 1.000 7.60881 90 ASN A N 1
ATOM 1427 C CA . ASN A 1 90 ? -6.26199 -7.56492 22.66111 1.000 7.95095 90 ASN A CA 1
ATOM 1428 C C . ASN A 1 90 ? -7.09004 -8.57505 21.88592 1.000 7.97464 90 ASN A C 1
ATOM 1429 O O . ASN A 1 90 ? -8.18734 -8.91733 22.33866 1.000 9.98014 90 ASN A O 1
ATOM 1440 N N . LEU A 1 91 ? -6.60945 -9.03233 20.72900 1.000 7.26140 91 LEU A N 1
ATOM 1441 C CA . LEU A 1 91 ? -7.32890 -10.00292 19.91278 1.000 7.02453 91 LEU A CA 1
ATOM 1442 C C . LEU A 1 91 ? -6.49552 -11.29189 19.86646 1.000 7.00347 91 LEU A C 1
ATOM 1443 O O . LEU A 1 91 ? -5.87652 -11.66502 20.86851 1.000 7.79830 91 LEU A O 1
ATOM 1459 N N . ASP A 1 92 ? -6.49589 -11.97428 18.71590 1.000 7.10612 92 ASP A N 1
ATOM 1460 C CA . ASP A 1 92 ? -5.91759 -13.31544 18.56038 1.000 7.22981 92 ASP A CA 1
ATOM 1461 C C . ASP A 1 92 ? -4.64380 -13.30706 17.70561 1.000 7.35088 92 ASP A C 1
ATOM 1462 O O . ASP A 1 92 ? -4.28561 -14.33055 17.10944 1.000 9.30375 92 ASP A O 1
ATOM 1471 N N . GLY A 1 93 ? -3.94125 -12.17112 17.64523 1.000 7.34562 93 GLY A N 1
ATOM 1472 C CA . GLY A 1 93 ? -2.75446 -12.12473 16.80656 1.000 6.90346 93 GLY A CA 1
ATOM 1473 C C . GLY A 1 93 ? -1.48790 -12.66246 17.44912 1.000 6.77713 93 GLY A C 1
ATOM 1474 O O . GLY A 1 93 ? -0.48349 -12.84882 16.75520 1.000 7.07190 93 GLY A O 1
ATOM 1478 N N . GLY A 1 94 ? -1.53018 -12.93409 18.75449 1.000 7.05085 94 GLY A N 1
ATOM 1479 C CA . GLY A 1 94 ? -0.31724 -13.22805 19.50110 1.000 6.99558 94 GLY A CA 1
ATOM 1480 C C . GLY A 1 94 ? 0.38967 -14.51028 19.11716 1.000 6.80082 94 GLY A C 1
ATOM 1481 O O . GLY A 1 94 ? 1.56687 -14.65408 19.45260 1.000 7.35088 94 GLY A O 1
ATOM 1485 N N . ASP A 1 95 ? -0.28949 -15.44249 18.44749 1.000 6.76923 95 ASP A N 1
ATOM 1486 C CA . ASP A 1 95 ? 0.33205 -16.68121 17.99980 1.000 7.04295 95 ASP A CA 1
ATOM 1487 C C . ASP A 1 95 ? 0.42283 -16.79780 16.49225 1.000 7.22192 95 ASP A C 1
ATOM 1488 O O . ASP A 1 95 ? 0.81230 -17.86481 15.99663 1.000 9.30638 95 ASP A O 1
ATOM 1497 N N . LYS A 1 96 ? 0.12092 -15.72634 15.75158 1.000 6.74555 96 LYS A N 1
ATOM 1498 C CA . LYS A 1 96 ? -0.00635 -15.81861 14.30740 1.000 6.88240 96 LYS A CA 1
ATOM 1499 C C . LYS A 1 96 ? 1.04618 -15.03444 13.55299 1.000 6.61921 96 LYS A C 1
ATOM 1500 O O . LYS A 1 96 ? 1.03408 -15.03600 12.32326 1.000 7.65092 96 LYS A O 1
ATOM 1519 N N . ILE A 1 97 ? 1.95143 -14.35950 14.27425 1.000 6.99558 97 ILE A N 1
ATOM 1520 C CA . ILE A 1 97 ? 2.89826 -13.40689 13.68674 1.000 6.52973 97 ILE A CA 1
ATOM 1521 C C . ILE A 1 97 ? 4.30873 -13.76733 14.13302 1.000 6.79292 97 ILE A C 1
ATOM 1522 O O . ILE A 1 97 ? 4.52362 -14.12972 15.29270 1.000 7.85094 97 ILE A O 1
ATOM 1538 N N . GLU A 1 98 ? 5.27094 -13.66093 13.21237 1.000 6.93241 98 GLU A N 1
ATOM 1539 C CA . GLU A 1 98 ? 6.67814 -13.88051 13.53176 1.000 6.90609 98 GLU A CA 1
ATOM 1540 C C . GLU A 1 98 ? 7.45122 -12.56181 13.50277 1.000 6.78502 98 GLU A C 1
ATOM 1541 O O . GLU A 1 98 ? 7.81543 -12.03681 14.55840 1.000 8.38258 98 GLU A O 1
ATOM 1553 N N . ASN A 1 99 ? 7.71771 -12.00906 12.32405 1.000 6.64553 99 ASN A N 1
ATOM 1554 C CA . ASN A 1 99 ? 8.50852 -10.78524 12.20100 1.000 6.74555 99 ASN A CA 1
ATOM 1555 C C . ASN A 1 99 ? 7.59466 -9.59173 11.94075 1.000 6.60079 99 ASN A C 1
ATOM 1556 O O . ASN A 1 99 ? 6.75763 -9.64848 11.03613 1.000 7.71145 99 ASN A O 1
ATOM 1567 N N . VAL A 1 100 ? 7.77801 -8.51476 12.71112 1.000 6.51920 100 VAL A N 1
ATOM 1568 C CA . VAL A 1 100 ? 7.02538 -7.27004 12.53621 1.000 6.32707 100 VAL A CA 1
ATOM 1569 C C . VAL A 1 100 ? 7.99576 -6.14128 12.20220 1.000 6.04809 100 VAL A C 1
ATOM 1570 O O . VAL A 1 100 ? 8.97694 -5.93114 12.93598 1.000 6.70080 100 VAL A O 1
ATOM 1583 N N . VAL A 1 101 ? 7.69071 -5.39081 11.15130 1.000 6.20338 101 VAL A N 1
ATOM 1584 C CA . VAL A 1 101 ? 8.39682 -4.14868 10.83985 1.000 5.91387 101 VAL A CA 1
ATOM 1585 C C . VAL A 1 101 ? 7.33412 -3.05507 10.83039 1.000 6.16916 101 VAL A C 1
ATOM 1586 O O . VAL A 1 101 ? 6.35585 -3.14902 10.07272 1.000 7.22455 101 VAL A O 1
ATOM 1599 N N . THR A 1 102 ? 7.51619 -2.02156 11.66669 1.000 6.11652 102 THR A N 1
ATOM 1600 C CA . THR A 1 102 ? 6.64581 -0.85206 11.59905 1.000 6.06915 102 THR A CA 1
ATOM 1601 C C . THR A 1 102 ? 7.43373 0.32371 11.03474 1.000 5.97440 102 THR A C 1
ATOM 1602 O O . THR A 1 102 ? 8.64690 0.45687 11.24934 1.000 6.27970 102 THR A O 1
ATOM 1613 N N . LEU A 1 103 ? 6.69642 1.18770 10.31861 1.000 6.00862 103 LEU A N 1
ATOM 1614 C CA . LEU A 1 103 ? 7.24215 2.35501 9.62479 1.000 6.47709 103 LEU A CA 1
ATOM 1615 C C . LEU A 1 103 ? 6.49237 3.56655 10.16227 1.000 6.12179 103 LEU A C 1
ATOM 1616 O O . LEU A 1 103 ? 5.30147 3.74342 9.86133 1.000 6.64027 103 LEU A O 1
ATOM 1632 N N . GLY A 1 104 ? 7.15831 4.38945 10.96878 1.000 6.18758 104 GLY A N 1
ATOM 1633 C CA . GLY A 1 104 ? 6.44375 5.50580 11.59337 1.000 6.34287 104 GLY A CA 1
ATOM 1634 C C . GLY A 1 104 ? 5.20528 5.03659 12.34292 1.000 6.24285 104 GLY A C 1
ATOM 1635 O O . GLY A 1 104 ? 4.15468 5.69231 12.30513 1.000 6.77713 104 GLY A O 1
ATOM 1639 N N . GLY A 1 105 ? 5.31582 3.90056 13.03384 1.000 6.86924 105 GLY A N 1
ATOM 1640 C CA . GLY A 1 105 ? 4.13491 3.31752 13.65283 1.000 6.45604 105 GLY A CA 1
ATOM 1641 C C . GLY A 1 105 ? 3.65129 4.15070 14.83220 1.000 6.43761 105 GLY A C 1
ATOM 1642 O O . GLY A 1 105 ? 4.44721 4.63565 15.64173 1.000 6.77713 105 GLY A O 1
ATOM 1646 N N . ALA A 1 106 ? 2.32886 4.25087 14.98487 1.000 6.37445 106 ALA A N 1
ATOM 1647 C CA . ALA A 1 106 ? 1.73173 4.89728 16.15478 1.000 6.77450 106 ALA A CA 1
ATOM 1648 C C . ALA A 1 106 ? 1.61031 3.88813 17.29781 1.000 6.48236 106 ALA A C 1
ATOM 1649 O O . ALA A 1 106 ? 0.54064 3.63305 17.86409 1.000 7.02979 106 ALA A O 1
ATOM 1656 N N . ASN A 1 107 ? 2.74983 3.27262 17.62063 1.000 6.56921 107 ASN A N 1
ATOM 1657 C CA . ASN A 1 107 ? 2.75412 2.02391 18.36593 1.000 6.53499 107 ASN A CA 1
ATOM 1658 C C . ASN A 1 107 ? 2.32883 2.20818 19.81903 1.000 6.57447 107 ASN A C 1
ATOM 1659 O O . ASN A 1 107 ? 1.61708 1.36195 20.38824 1.000 6.83766 107 ASN A O 1
ATOM 1670 N N . GLY A 1 108 ? 2.73658 3.32751 20.42784 1.000 6.95347 108 GLY A N 1
ATOM 1671 C CA . GLY A 1 108 ? 2.47519 3.58034 21.81901 1.000 7.19823 108 GLY A CA 1
ATOM 1672 C C . GLY A 1 108 ? 1.03696 3.89123 22.15056 1.000 7.06927 108 GLY A C 1
ATOM 1673 O O . GLY A 1 108 ? 0.69874 4.01219 23.33093 1.000 8.14835 108 GLY A O 1
ATOM 1677 N N . LEU A 1 109 ? 0.15729 3.98172 21.14136 1.000 6.69028 109 LEU A N 1
ATOM 1678 C CA . LEU A 1 109 ? -1.27221 4.00246 21.41026 1.000 6.89030 109 LEU A CA 1
ATOM 1679 C C . LEU A 1 109 ? -1.73148 2.71007 22.06067 1.000 7.10612 109 LEU A C 1
ATOM 1680 O O . LEU A 1 109 ? -2.77862 2.68871 22.71564 1.000 8.62209 109 LEU A O 1
ATOM 1696 N N . VAL A 1 110 ? -0.99584 1.61478 21.84656 1.000 6.91662 110 VAL A N 1
ATOM 1697 C CA . VAL A 1 110 ? -1.39788 0.30344 22.33110 1.000 6.99031 110 VAL A CA 1
ATOM 1698 C C . VAL A 1 110 ? -0.41916 -0.25188 23.35334 1.000 7.51143 110 VAL A C 1
ATOM 1699 O O . VAL A 1 110 ? -0.83615 -0.82880 24.36217 1.000 9.01161 110 VAL A O 1
ATOM 1712 N N . SER A 1 111 ? 0.87985 -0.14109 23.09124 1.000 7.92200 111 SER A N 1
ATOM 1713 C CA . SER A 1 111 ? 1.85866 -0.68623 24.02137 1.000 8.90633 111 SER A CA 1
ATOM 1714 C C . SER A 1 111 ? 3.12623 0.13827 23.95218 1.000 8.46680 111 SER A C 1
ATOM 1715 O O . SER A 1 111 ? 3.59705 0.45288 22.86372 1.000 8.60366 111 SER A O 1
ATOM 1723 N N . LEU A 1 112 ? 3.71144 0.41390 25.12443 1.000 9.87487 112 LEU A N 1
ATOM 1724 C CA . LEU A 1 112 ? 5.03777 0.99169 25.15644 1.000 8.97213 112 LEU A CA 1
ATOM 1725 C C . LEU A 1 112 ? 6.13056 -0.04009 24.90647 1.000 8.44575 112 LEU A C 1
ATOM 1726 O O . LEU A 1 112 ? 7.26017 0.34763 24.59029 1.000 9.72222 112 LEU A O 1
ATOM 1742 N N A ARG A 1 113 ? 5.81709 -1.32960 25.03982 0.521 9.48798 113 ARG A N 1
ATOM 1743 N N B ARG A 1 113 ? 5.80919 -1.32943 25.01422 0.479 9.30112 113 ARG A N 1
ATOM 1744 C CA A ARG A 1 113 ? 6.78957 -2.40447 24.89805 0.521 10.85393 113 ARG A CA 1
ATOM 1745 C CA B ARG A 1 113 ? 6.78520 -2.40342 24.89838 0.479 10.26702 113 ARG A CA 1
ATOM 1746 C C A ARG A 1 113 ? 6.46775 -3.31082 23.71095 0.521 8.84053 113 ARG A C 1
ATOM 1747 C C B ARG A 1 113 ? 6.46369 -3.34714 23.73977 0.479 8.57471 113 ARG A C 1
ATOM 1748 O O A ARG A 1 113 ? 5.31075 -3.49933 23.32607 0.521 9.81960 113 ARG A O 1
ATOM 1749 O O B ARG A 1 113 ? 5.30304 -3.60752 23.41072 0.479 9.78012 113 ARG A O 1
ATOM 1790 N N . ALA A 1 114 ? 7.52410 -3.89814 23.14909 1.000 8.33784 114 ALA A N 1
ATOM 1791 C CA . ALA A 1 114 ? 7.40091 -4.89749 22.09070 1.000 8.59840 114 ALA A CA 1
ATOM 1792 C C . ALA A 1 114 ? 6.75672 -6.15929 22.65711 1.000 8.83264 114 ALA A C 1
ATOM 1793 O O . ALA A 1 114 ? 7.35684 -6.87868 23.44479 1.000 13.66480 114 ALA A O 1
ATOM 1800 N N . LEU A 1 115 ? 5.55892 -6.47679 22.21446 1.000 9.23532 115 LEU A N 1
ATOM 1801 C CA . LEU A 1 115 ? 4.79744 -7.58324 22.80709 1.000 8.20625 115 LEU A CA 1
ATOM 1802 C C . LEU A 1 115 ? 5.26338 -8.92453 22.24375 1.000 8.35100 115 LEU A C 1
ATOM 1803 O O . LEU A 1 115 ? 5.21043 -9.13095 21.02730 1.000 8.50628 115 LEU A O 1
ATOM 1819 N N . PRO A 1 116 ? 5.71207 -9.86099 23.08335 1.000 8.68788 116 PRO A N 1
ATOM 1820 C CA . PRO A 1 116 ? 6.26222 -11.11497 22.54212 1.000 8.54050 116 PRO A CA 1
ATOM 1821 C C . PRO A 1 116 ? 5.21957 -12.06339 21.98818 1.000 7.82199 116 PRO A C 1
ATOM 1822 O O . PRO A 1 116 ? 5.59698 -12.97519 21.25021 1.000 8.32995 116 PRO A O 1
ATOM 1833 N N . GLY A 1 117 ? 3.94980 -11.86596 22.30870 1.000 7.92463 117 GLY A N 1
ATOM 1834 C CA . GLY A 1 117 ? 2.91258 -12.75766 21.85668 1.000 7.77462 117 GLY A CA 1
ATOM 1835 C C . GLY A 1 117 ? 2.73654 -13.93076 22.79602 1.000 7.62197 117 GLY A C 1
ATOM 1836 O O . GLY A 1 117 ? 3.19752 -13.93204 23.94243 1.000 9.69327 117 GLY A O 1
ATOM 1840 N N . THR A 1 118 ? 2.01582 -14.93543 22.29980 1.000 7.40352 118 THR A N 1
ATOM 1841 C CA . THR A 1 118 ? 1.47451 -16.00014 23.13289 1.000 7.75619 118 THR A CA 1
ATOM 1842 C C . THR A 1 118 ? 2.02153 -17.37218 22.76266 1.000 8.12203 118 THR A C 1
ATOM 1843 O O . THR A 1 118 ? 1.53432 -18.38200 23.29326 1.000 9.88803 118 THR A O 1
ATOM 1854 N N . ASP A 1 119 ? 3.02125 -17.44355 21.87885 1.000 7.72724 119 ASP A N 1
ATOM 1855 C CA . ASP A 1 119 ? 3.62249 -18.71195 21.47798 1.000 7.57722 119 ASP A CA 1
ATOM 1856 C C . ASP A 1 119 ? 5.01859 -18.81533 22.07527 1.000 8.26941 119 ASP A C 1
ATOM 1857 O O . ASP A 1 119 ? 5.96269 -18.18614 21.56480 1.000 9.10109 119 ASP A O 1
ATOM 1866 N N . PRO A 1 120 ? 5.21729 -19.61170 23.12711 1.000 9.35112 120 PRO A N 1
ATOM 1867 C CA . PRO A 1 120 ? 6.56912 -19.71477 23.71240 1.000 12.04092 120 PRO A CA 1
ATOM 1868 C C . PRO A 1 120 ? 7.61126 -20.24102 22.73979 1.000 13.51741 120 PRO A C 1
ATOM 1869 O O . PRO A 1 120 ? 8.80882 -20.01438 22.95875 1.000 15.85453 120 PRO A O 1
ATOM 1880 N N . ASN A 1 121 ? 7.20168 -20.94507 21.68043 1.000 12.76206 121 ASN A N 1
ATOM 1881 C CA . ASN A 1 121 ? 8.15827 -21.49428 20.72589 1.000 13.37529 121 ASN A CA 1
ATOM 1882 C C . ASN A 1 121 ? 8.82392 -20.40168 19.90088 1.000 13.24633 121 ASN A C 1
ATOM 1883 O O . ASN A 1 121 ? 9.93469 -20.61461 19.40342 1.000 15.55186 121 ASN A O 1
ATOM 1894 N N . GLN A 1 122 ? 8.17346 -19.24830 19.72353 1.000 11.21187 122 GLN A N 1
ATOM 1895 C CA . GLN A 1 122 ? 8.73065 -18.20411 18.86378 1.000 11.21187 122 GLN A CA 1
ATOM 1896 C C . GLN A 1 122 ? 8.13968 -16.86632 19.27388 1.000 8.89054 122 GLN A C 1
ATOM 1897 O O . GLN A 1 122 ? 6.96700 -16.57792 19.00434 1.000 9.49061 122 GLN A O 1
ATOM 1911 N N . LYS A 1 123 ? 8.97860 -16.04188 19.87394 1.000 9.16426 123 LYS A N 1
ATOM 1912 C CA . LYS A 1 123 ? 8.58472 -14.68971 20.21975 1.000 8.27204 123 LYS A CA 1
ATOM 1913 C C . LYS A 1 123 ? 8.44578 -13.83421 18.96363 1.000 7.72987 123 LYS A C 1
ATOM 1914 O O . LYS A 1 123 ? 9.13328 -14.03243 17.95871 1.000 9.07477 123 LYS A O 1
ATOM 1933 N N . ILE A 1 124 ? 7.53687 -12.86635 19.03825 1.000 7.20350 124 ILE A N 1
ATOM 1934 C CA . ILE A 1 124 ? 7.40365 -11.89623 17.95695 1.000 6.76923 124 ILE A CA 1
ATOM 1935 C C . ILE A 1 124 ? 8.58712 -10.92920 17.99621 1.000 6.85345 124 ILE A C 1
ATOM 1936 O O . ILE A 1 124 ? 8.89563 -10.34915 19.04810 1.000 7.76146 124 ILE A O 1
ATOM 1952 N N . LEU A 1 125 ? 9.25591 -10.77050 16.85387 1.000 6.92715 125 LEU A N 1
ATOM 1953 C CA . LEU A 1 125 ? 10.41735 -9.89424 16.72628 1.000 6.54815 125 LEU A CA 1
ATOM 1954 C C . LEU A 1 125 ? 10.00523 -8.58827 16.04994 1.000 6.71396 125 LEU A C 1
ATOM 1955 O O . LEU A 1 125 ? 9.22605 -8.60416 15.09344 1.000 8.19309 125 LEU A O 1
ATOM 1971 N N . TYR A 1 126 ? 10.57008 -7.45981 16.52734 1.000 6.42709 126 TYR A N 1
ATOM 1972 C CA . TYR A 1 126 ? 10.16604 -6.14828 16.05597 1.000 7.40352 126 TYR A CA 1
ATOM 1973 C C . TYR A 1 126 ? 11.35388 -5.33385 15.56107 1.000 6.10863 126 TYR A C 1
ATOM 1974 O O . TYR A 1 126 ? 12.40286 -5.26785 16.21700 1.000 6.76660 126 TYR A O 1
ATOM 1992 N N . THR A 1 127 ? 11.11893 -4.64131 14.44799 1.000 6.29812 127 THR A N 1
ATOM 1993 C CA . THR A 1 127 ? 11.97597 -3.57004 13.94594 1.000 6.47972 127 THR A CA 1
ATOM 1994 C C . THR A 1 127 ? 11.05125 -2.36732 13.79088 1.000 6.21127 127 THR A C 1
ATOM 1995 O O . THR A 1 127 ? 10.13983 -2.39405 12.95694 1.000 7.31930 127 THR A O 1
ATOM 2006 N N . SER A 1 128 ? 11.24925 -1.34215 14.61526 1.000 6.43235 128 SER A N 1
ATOM 2007 C CA . SER A 1 128 ? 10.46546 -0.11426 14.53492 1.000 6.10336 128 SER A CA 1
ATOM 2008 C C . SER A 1 128 ? 11.33997 0.94883 13.87640 1.000 6.07178 128 SER A C 1
ATOM 2009 O O . SER A 1 128 ? 12.32185 1.40193 14.47844 1.000 6.74555 128 SER A O 1
ATOM 2017 N N . VAL A 1 129 ? 11.00476 1.29424 12.63864 1.000 6.20601 129 VAL A N 1
ATOM 2018 C CA . VAL A 1 129 ? 11.75953 2.27609 11.85652 1.000 6.12442 129 VAL A CA 1
ATOM 2019 C C . VAL A 1 129 ? 11.00232 3.60234 11.94676 1.000 6.13758 129 VAL A C 1
ATOM 2020 O O . VAL A 1 129 ? 9.77243 3.63232 11.74350 1.000 6.42445 129 VAL A O 1
ATOM 2033 N N . TYR A 1 130 ? 11.72226 4.68857 12.24727 1.000 6.31391 130 TYR A N 1
ATOM 2034 C CA . TYR A 1 130 ? 11.06489 5.98340 12.35379 1.000 6.26128 130 TYR A CA 1
ATOM 2035 C C . TYR A 1 130 ? 12.07538 7.05277 11.94288 1.000 6.48499 130 TYR A C 1
ATOM 2036 O O . TYR A 1 130 ? 13.29149 6.83908 11.98494 1.000 7.14559 130 TYR A O 1
ATOM 2054 N N . SER A 1 131 ? 11.53507 8.19889 11.51843 1.000 6.63501 131 SER A N 1
ATOM 2055 C CA . SER A 1 131 ? 12.34401 9.26563 10.96032 1.000 6.73502 131 SER A CA 1
ATOM 2056 C C . SER A 1 131 ? 12.20676 10.53650 11.77869 1.000 6.85872 131 SER A C 1
ATOM 2057 O O . SER A 1 131 ? 11.09199 10.94310 12.13852 1.000 7.36667 131 SER A O 1
ATOM 2065 N N . SER A 1 132 ? 13.33546 11.22110 12.00426 1.000 7.08769 132 SER A N 1
ATOM 2066 C CA . SER A 1 132 ? 13.28207 12.49664 12.70767 1.000 7.90095 132 SER A CA 1
ATOM 2067 C C . SER A 1 132 ? 12.53660 13.57096 11.91893 1.000 8.54576 132 SER A C 1
ATOM 2068 O O . SER A 1 132 ? 12.16377 14.59584 12.50136 1.000 10.59074 132 SER A O 1
ATOM 2076 N N . ALA A 1 133 ? 12.32075 13.38161 10.62144 1.000 7.93516 133 ALA A N 1
ATOM 2077 C CA . ALA A 1 133 ? 11.56384 14.31552 9.79885 1.000 9.17742 133 ALA A CA 1
ATOM 2078 C C . ALA A 1 133 ? 10.06201 14.06644 9.83980 1.000 10.05910 133 ALA A C 1
ATOM 2079 O O . ALA A 1 133 ? 9.30391 14.81325 9.20459 1.000 13.38055 133 ALA A O 1
ATOM 2086 N N . ASP A 1 134 ? 9.60928 13.03992 10.55713 1.000 8.49312 134 ASP A N 1
ATOM 2087 C CA . ASP A 1 134 ? 8.19710 12.68426 10.54885 1.000 8.98792 134 ASP A CA 1
ATOM 2088 C C . ASP A 1 134 ? 7.41710 13.66439 11.40987 1.000 11.59350 134 ASP A C 1
ATOM 2089 O O . ASP A 1 134 ? 7.60868 13.71922 12.62455 1.000 13.89903 134 ASP A O 1
ATOM 2098 N N . MET A 1 135 ? 6.52612 14.42434 10.77245 1.000 12.09092 135 MET A N 1
ATOM 2099 C CA . MET A 1 135 ? 5.69844 15.43719 11.42495 1.000 14.79388 135 MET A CA 1
ATOM 2100 C C . MET A 1 135 ? 4.34015 14.90619 11.85181 1.000 14.96758 135 MET A C 1
ATOM 2101 O O . MET A 1 135 ? 3.57624 15.62644 12.49160 1.000 20.25243 135 MET A O 1
ATOM 2115 N N . ILE A 1 136 ? 4.03259 13.66168 11.52466 1.000 10.16174 136 ILE A N 1
ATOM 2116 C CA . ILE A 1 136 ? 2.71067 13.08649 11.71378 1.000 9.55904 136 ILE A CA 1
ATOM 2117 C C . ILE A 1 136 ? 2.65605 12.13698 12.89870 1.000 8.53523 136 ILE A C 1
ATOM 2118 O O . ILE A 1 136 ? 1.64970 12.10895 13.62140 1.000 10.34335 136 ILE A O 1
ATOM 2134 N N . VAL A 1 137 ? 3.70901 11.33742 13.08371 1.000 8.59577 137 VAL A N 1
ATOM 2135 C CA . VAL A 1 137 ? 3.82099 10.43197 14.21526 1.000 7.22718 137 VAL A CA 1
ATOM 2136 C C . VAL A 1 137 ? 5.14719 10.73874 14.89800 1.000 7.52459 137 VAL A C 1
ATOM 2137 O O . VAL A 1 137 ? 6.21139 10.55978 14.29308 1.000 7.82725 137 VAL A O 1
ATOM 2150 N N A VAL A 1 138 ? 5.09094 11.19619 16.14584 0.599 7.52722 138 VAL A N 1
ATOM 2151 N N B VAL A 1 138 ? 5.08714 11.19059 16.14854 0.401 6.88240 138 VAL A N 1
ATOM 2152 C CA A VAL A 1 138 ? 6.33038 11.53101 16.83342 0.599 7.92727 138 VAL A CA 1
ATOM 2153 C CA B VAL A 1 138 ? 6.30294 11.55554 16.86520 0.401 7.65092 138 VAL A CA 1
ATOM 2154 C C A VAL A 1 138 ? 7.12430 10.26361 17.13414 0.599 7.36141 138 VAL A C 1
ATOM 2155 C C B VAL A 1 138 ? 7.10639 10.29534 17.20654 0.401 7.37457 138 VAL A C 1
ATOM 2156 O O A VAL A 1 138 ? 6.57473 9.16366 17.33221 0.599 7.13770 138 VAL A O 1
ATOM 2157 O O B VAL A 1 138 ? 6.54485 9.22176 17.48695 0.401 7.50090 138 VAL A O 1
ATOM 2182 N N . ASN A 1 139 ? 8.44521 10.42173 17.17874 1.000 7.50880 139 ASN A N 1
ATOM 2183 C CA . ASN A 1 139 ? 9.29797 9.24858 17.30117 1.000 7.25877 139 ASN A CA 1
ATOM 2184 C C . ASN A 1 139 ? 9.09398 8.52215 18.62678 1.000 6.90346 139 ASN A C 1
ATOM 2185 O O . ASN A 1 139 ? 9.20215 7.28440 18.66575 1.000 7.72724 139 ASN A O 1
ATOM 2196 N N . SER A 1 140 ? 8.78893 9.23583 19.71244 1.000 7.27456 140 SER A N 1
ATOM 2197 C CA . SER A 1 140 ? 8.57598 8.55104 20.97680 1.000 7.28772 140 SER A CA 1
ATOM 2198 C C . SER A 1 140 ? 7.37556 7.61460 20.92472 1.000 7.25877 140 SER A C 1
ATOM 2199 O O . SER A 1 140 ? 7.31754 6.66518 21.70656 1.000 8.54576 140 SER A O 1
ATOM 2207 N N . LEU A 1 141 ? 6.40364 7.89367 20.04166 1.000 7.02979 141 LEU A N 1
ATOM 2208 C CA . LEU A 1 141 ? 5.23874 7.03005 19.88683 1.000 6.90346 141 LEU A CA 1
ATOM 2209 C C . LEU A 1 141 ? 5.57156 5.77811 19.07538 1.000 6.85872 141 LEU A C 1
ATOM 2210 O O . LEU A 1 141 ? 4.90415 4.73873 19.22150 1.000 7.65092 141 LEU A O 1
ATOM 2226 N N . SER A 1 142 ? 6.60843 5.84526 18.23264 1.000 6.67975 142 SER A N 1
ATOM 2227 C CA . SER A 1 142 ? 7.03129 4.70021 17.43459 1.000 6.61658 142 SER A CA 1
ATOM 2228 C C . SER A 1 142 ? 7.98121 3.76246 18.17427 1.000 6.70870 142 SER A C 1
ATOM 2229 O O . SER A 1 142 ? 7.96405 2.54558 17.93135 1.000 7.00874 142 SER A O 1
ATOM 2237 N N A ARG A 1 143 ? 8.82712 4.30246 19.04885 0.656 7.35351 143 ARG A N 1
ATOM 2238 N N B ARG A 1 143 ? 8.85483 4.31539 19.01469 0.344 6.17706 143 ARG A N 1
ATOM 2239 C CA A ARG A 1 143 ? 9.79214 3.47916 19.75547 0.656 7.45616 143 ARG A CA 1
ATOM 2240 C CA B ARG A 1 143 ? 9.81164 3.50384 19.75171 0.344 7.47195 143 ARG A CA 1
ATOM 2241 C C A ARG A 1 143 ? 9.05783 2.45541 20.60193 0.656 7.45616 143 ARG A C 1
ATOM 2242 C C B ARG A 1 143 ? 9.08313 2.47336 20.61119 0.344 7.46405 143 ARG A C 1
ATOM 2243 O O A ARG A 1 143 ? 8.02433 2.75336 21.21847 0.656 8.60366 143 ARG A O 1
ATOM 2244 O O B ARG A 1 143 ? 8.05640 2.77382 21.22989 0.344 8.00622 143 ARG A O 1
ATOM 2285 N N . LEU A 1 144 ? 9.63237 1.25197 20.66114 1.000 7.50880 144 LEU A N 1
ATOM 2286 C CA . LEU A 1 144 ? 9.08673 0.17082 21.47672 1.000 7.71671 144 LEU A CA 1
ATOM 228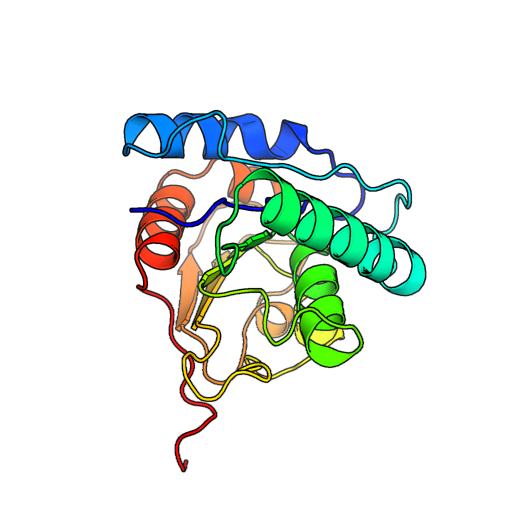7 C C . LEU A 1 144 ? 10.17261 -0.36384 22.40233 1.000 7.77725 144 LEU A C 1
ATOM 2288 O O . LEU A 1 144 ? 11.24159 -0.77216 21.93310 1.000 8.28784 144 LEU A O 1
ATOM 2304 N N . ILE A 1 145 ? 9.90059 -0.37112 23.70314 1.000 8.10887 145 IL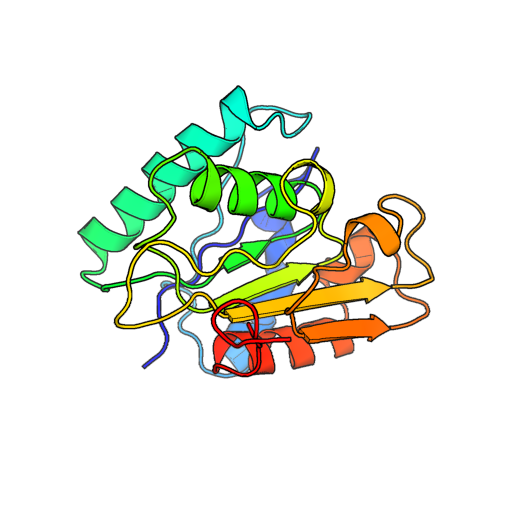E A N 1
ATOM 2305 C CA . ILE A 1 145 ? 10.84482 -0.93656 24.65767 1.000 8.61419 145 ILE A CA 1
ATOM 2306 C C . ILE A 1 145 ? 11.05604 -2.40759 24.31297 1.000 8.19309 145 ILE A C 1
ATOM 2307 O O . ILE A 1 145 ? 10.09646 -3.17481 24.16646 1.000 9.22216 145 ILE A O 1
ATOM 2323 N N . GLY A 1 146 ? 12.32115 -2.80751 24.19273 1.000 8.83264 146 GLY A N 1
ATOM 2324 C CA . GLY A 1 146 ? 12.69267 -4.17653 23.90212 1.000 8.52997 146 GLY A CA 1
ATOM 2325 C C . GLY A 1 146 ? 12.78523 -4.51195 22.42537 1.000 8.18256 146 GLY A C 1
ATOM 2326 O O . GLY A 1 146 ? 13.24282 -5.61530 22.08596 1.000 9.41165 146 GLY A O 1
ATOM 2330 N N . ALA A 1 147 ? 12.32417 -3.62070 21.54149 1.000 8.37732 147 ALA A N 1
ATOM 2331 C CA . ALA A 1 147 ? 12.41294 -3.82947 20.10602 1.000 8.00885 147 ALA A CA 1
ATOM 2332 C C . ALA A 1 147 ? 13.76680 -3.36594 19.58663 1.000 7.80883 147 ALA A C 1
ATOM 2333 O O . ALA A 1 147 ? 14.54188 -2.71035 20.28168 1.000 9.51693 147 ALA A O 1
ATOM 2340 N N . ARG A 1 148 ? 14.02742 -3.66956 18.32862 1.000 8.30626 148 ARG A N 1
ATOM 2341 C CA . ARG A 1 148 ? 15.06611 -2.97140 17.58890 1.000 7.81936 148 ARG A CA 1
ATOM 2342 C C . ARG A 1 148 ? 14.46105 -1.66843 17.06307 1.000 7.80094 148 ARG A C 1
ATOM 2343 O O . ARG A 1 148 ? 13.57013 -1.68614 16.20429 1.000 9.63010 148 ARG A O 1
ATOM 2364 N N . ASN A 1 149 ? 14.95262 -0.54437 17.57354 1.000 7.87463 149 ASN A N 1
ATOM 2365 C CA . ASN A 1 149 ? 14.45136 0.78424 17.24015 1.000 7.16665 149 ASN A CA 1
ATOM 2366 C C . ASN A 1 149 ? 15.45518 1.44864 16.31474 1.000 7.12980 149 ASN A C 1
ATOM 2367 O O . ASN A 1 149 ? 16.62905 1.58392 16.67782 1.000 8.67999 149 ASN A O 1
ATOM 2378 N N . VAL A 1 150 ? 15.00062 1.84910 15.13424 1.000 6.99558 150 VAL A N 1
ATOM 2379 C CA . VAL A 1 150 ? 15.86884 2.29630 14.05564 1.000 6.53236 150 VAL A CA 1
ATOM 2380 C C . VAL A 1 150 ? 15.47314 3.72102 13.67162 1.000 6.43761 150 VAL A C 1
ATOM 2381 O O . VAL A 1 150 ? 14.37370 3.95139 13.15054 1.000 7.55617 150 VAL A O 1
ATOM 2394 N N . LEU A 1 151 ? 16.38647 4.66599 13.90038 1.000 7.11138 151 LEU A N 1
ATOM 2395 C CA . LEU A 1 151 ? 16.17466 6.07272 13.58483 1.000 7.68776 151 LEU A CA 1
ATOM 2396 C C . LEU A 1 151 ? 16.85397 6.41777 12.26495 1.000 7.57459 151 LEU A C 1
ATOM 2397 O O . LEU A 1 151 ? 18.05436 6.15403 12.08273 1.000 8.72999 151 LEU A O 1
ATOM 2413 N N . ILE A 1 152 ? 16.09429 7.03346 11.36391 1.000 7.52459 152 ILE A N 1
ATOM 2414 C CA . ILE A 1 152 ? 16.61906 7.61521 10.14223 1.000 7.65618 152 ILE A CA 1
ATOM 2415 C C . ILE A 1 152 ? 16.27980 9.11123 10.14947 1.000 7.25613 152 ILE A C 1
ATOM 2416 O O . ILE A 1 152 ? 15.51981 9.59183 10.99673 1.000 7.43773 152 ILE A O 1
ATOM 2432 N N . HIS A 1 153 ? 16.85117 9.83965 9.18573 1.000 8.02728 153 HIS A N 1
ATOM 2433 C CA . HIS A 1 153 ? 16.66129 11.27845 9.07475 1.000 8.22730 153 HIS A CA 1
ATOM 2434 C C . HIS A 1 153 ? 16.18664 11.62818 7.66871 1.000 8.90107 153 HIS A C 1
ATOM 2435 O O . HIS A 1 153 ? 16.41894 10.88863 6.70653 1.000 10.64865 153 HIS A O 1
ATOM 2449 N N . GLY A 1 154 ? 15.50973 12.77651 7.55591 1.000 8.91686 154 GLY A N 1
ATOM 2450 C CA . GLY A 1 154 ? 15.20178 13.36217 6.26403 1.000 9.84592 154 GLY A CA 1
ATOM 2451 C C . GLY A 1 154 ? 13.96628 12.82004 5.57081 1.000 12.43570 154 GLY A C 1
ATOM 2452 O O . GLY A 1 154 ? 13.43079 13.47819 4.69020 1.000 21.14464 154 GLY A O 1
ATOM 2456 N N . VAL A 1 155 ? 13.47421 11.66399 5.94725 1.000 9.28532 155 VAL A N 1
ATOM 2457 C CA . VAL A 1 155 ? 12.38722 10.99482 5.23982 1.000 8.94318 155 VAL A CA 1
ATOM 2458 C C . VAL A 1 155 ? 11.05128 11.38269 5.88130 1.000 8.66156 155 VAL A C 1
ATOM 2459 O O . VAL A 1 155 ? 10.84139 11.19676 7.08289 1.000 9.45640 155 VAL A O 1
ATOM 2472 N N . GLY A 1 156 ? 10.14276 11.93440 5.07887 1.000 9.16162 156 GLY A N 1
ATOM 2473 C CA . GLY A 1 156 ? 8.84001 12.29806 5.59252 1.000 9.43797 156 GLY A CA 1
ATOM 2474 C C . GLY A 1 156 ? 7.96548 11.07285 5.87053 1.000 8.53260 156 GLY A C 1
ATOM 2475 O O . GLY A 1 156 ? 8.25359 9.94841 5.46406 1.000 8.41417 156 GLY A O 1
ATOM 2479 N N . HIS A 1 157 ? 6.84118 11.32608 6.54894 1.000 8.58787 157 HIS A N 1
ATOM 2480 C CA . HIS A 1 157 ? 5.94905 10.25091 6.98376 1.000 7.97990 157 HIS A CA 1
ATOM 2481 C C . HIS A 1 157 ? 5.45748 9.37476 5.82791 1.000 7.73777 157 HIS A C 1
ATOM 2482 O O . HIS A 1 157 ? 5.45704 8.14074 5.93417 1.000 8.46944 157 HIS A O 1
ATOM 2496 N N . ILE A 1 158 ? 4.97049 9.98923 4.74560 1.000 8.52471 158 ILE A N 1
ATOM 2497 C CA . ILE A 1 158 ?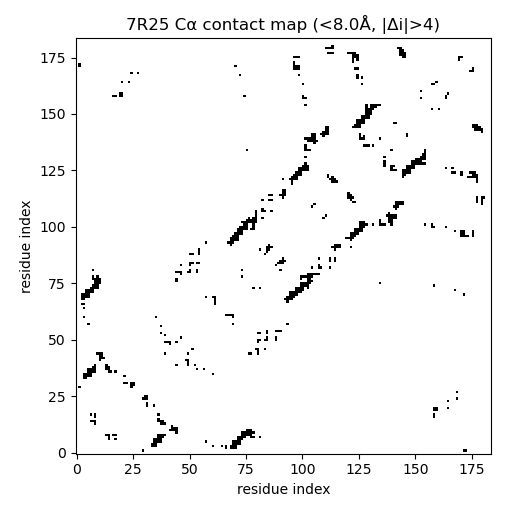 4.49510 9.20450 3.61128 1.000 8.79053 158 ILE A CA 1
ATOM 2498 C C . ILE A 1 158 ? 5.67772 8.63605 2.82817 1.000 8.33258 158 ILE A C 1
ATOM 2499 O O . ILE A 1 158 ? 5.62372 7.50567 2.31922 1.000 8.54839 158 ILE A O 1
ATOM 2515 N N . SER A 1 159 ? 6.77914 9.40276 2.74368 1.000 8.56945 159 SER A N 1
ATOM 2516 C CA . SER A 1 159 ? 7.98063 8.93657 2.05135 1.000 8.56155 159 SER A CA 1
ATOM 2517 C C . SER A 1 159 ? 8.59193 7.68563 2.66737 1.000 8.39838 159 SER A C 1
ATOM 2518 O O . SER A 1 159 ? 9.36054 6.99853 1.97972 1.000 8.58261 159 SER A O 1
ATOM 2526 N N . LEU A 1 160 ? 8.24673 7.35735 3.91541 1.000 7.67460 160 LEU A N 1
ATOM 2527 C CA . LEU A 1 160 ? 8.67558 6.08033 4.48038 1.000 7.66671 160 LEU A CA 1
ATOM 2528 C C . LEU A 1 160 ? 8.30664 4.91452 3.57161 1.000 7.76409 160 LEU A C 1
ATOM 2529 O O . LEU A 1 160 ? 8.98768 3.88691 3.57791 1.000 9.29059 160 LEU A O 1
ATOM 2545 N N . LEU A 1 161 ? 7.20329 5.03756 2.82264 1.000 7.61933 161 LEU A N 1
ATOM 2546 C CA . LEU A 1 161 ? 6.72273 3.96182 1.96244 1.000 7.81146 161 LEU A CA 1
ATOM 2547 C C . LEU A 1 161 ? 7.59842 3.72204 0.73755 1.000 7.95095 161 LEU A C 1
ATOM 2548 O O . LEU A 1 161 ? 7.45996 2.67794 0.09910 1.000 8.98529 161 LEU A O 1
ATOM 2564 N N . ALA A 1 162 ? 8.47359 4.65681 0.38004 1.000 7.83778 162 ALA A N 1
ATOM 2565 C CA . ALA A 1 162 ? 9.31684 4.49936 -0.80050 1.000 8.57471 162 ALA A CA 1
ATOM 2566 C C . ALA A 1 162 ? 10.81787 4.58852 -0.53309 1.000 9.86171 162 ALA A C 1
ATOM 2567 O O . ALA A 1 162 ? 11.59903 4.27920 -1.42535 1.000 13.07525 162 ALA A O 1
ATOM 2574 N N . SER A 1 163 ? 11.24265 4.88691 0.67552 1.000 10.27228 163 SER A N 1
ATOM 2575 C CA . SER A 1 163 ? 12.64555 5.12971 0.98012 1.000 9.27480 163 SER A CA 1
ATOM 2576 C C . SER A 1 163 ? 13.51261 3.88608 0.82544 1.000 9.41692 163 SER A C 1
ATOM 2577 O O . SER A 1 163 ? 13.16905 2.79763 1.29897 1.000 9.28269 163 SER A O 1
ATOM 2585 N N . SER A 1 164 ? 14.68960 4.07543 0.21743 1.000 11.08291 164 SER A N 1
ATOM 2586 C CA . SER A 1 164 ? 15.61848 2.96042 0.04593 1.000 15.30710 164 SER A CA 1
ATOM 2587 C C . SER A 1 164 ? 16.19097 2.46949 1.37958 1.000 10.72760 164 SER A C 1
ATOM 2588 O O . SER A 1 164 ? 16.33824 1.26030 1.57638 1.000 11.21187 164 SER A O 1
ATOM 2596 N N . GLN A 1 165 ? 16.50886 3.37765 2.31045 1.000 10.84077 165 GLN A N 1
ATOM 2597 C CA . GLN A 1 165 ? 16.95789 2.95741 3.64186 1.000 11.15134 165 GLN A CA 1
ATOM 2598 C C . GLN A 1 165 ? 15.89262 2.10048 4.30843 1.000 9.64853 165 GLN A C 1
ATOM 2599 O O . GLN A 1 165 ? 16.17403 1.04182 4.89076 1.000 9.73538 165 GLN A O 1
ATOM 2613 N N . VAL A 1 166 ? 14.65206 2.58455 4.26431 1.000 9.28532 166 VAL A N 1
ATOM 2614 C CA . VAL A 1 166 ? 13.56325 1.85915 4.89783 1.000 8.35890 166 VAL A CA 1
ATOM 2615 C C . VAL A 1 166 ? 13.46007 0.46172 4.30698 1.000 7.90621 166 VAL A C 1
ATOM 2616 O O . VAL A 1 166 ? 13.29976 -0.52580 5.03085 1.000 8.32995 166 VAL A O 1
ATOM 2629 N N . LYS A 1 167 ? 13.51877 0.36419 2.97717 1.000 8.20625 167 LYS A N 1
ATOM 2630 C CA . LYS A 1 167 ? 13.43937 -0.93907 2.32643 1.000 8.62998 167 LYS A CA 1
ATOM 2631 C C . LYS A 1 167 ? 14.52661 -1.88373 2.81769 1.000 7.81146 167 LYS A C 1
ATOM 2632 O O . LYS A 1 167 ? 14.25885 -3.05837 3.07948 1.000 8.12203 167 LYS A O 1
ATOM 2651 N N . GLY A 1 168 ? 15.76056 -1.38794 2.96856 1.000 7.99833 168 GLY A N 1
ATOM 2652 C CA . GLY A 1 168 ? 16.81201 -2.24948 3.48825 1.000 7.80620 168 GLY A CA 1
ATOM 2653 C C . GLY A 1 168 ? 16.50495 -2.77264 4.88455 1.000 7.52985 168 GLY A C 1
ATOM 2654 O O . GLY A 1 168 ? 16.77464 -3.94163 5.20434 1.000 7.76146 168 GLY A O 1
ATOM 2658 N N . TYR A 1 169 ? 15.94671 -1.91528 5.74227 1.000 7.21139 169 TYR A N 1
ATOM 2659 C CA . TYR A 1 169 ? 15.58285 -2.34562 7.08546 1.000 7.22718 169 TYR A CA 1
ATOM 2660 C C . TYR A 1 169 ? 14.40176 -3.31762 7.06135 1.000 6.76397 169 TYR A C 1
ATOM 2661 O O . TYR A 1 169 ? 14.34696 -4.24317 7.88376 1.000 7.49037 169 TYR A O 1
ATOM 2679 N N . ILE A 1 170 ? 13.44408 -3.11373 6.14079 1.000 7.00610 170 ILE A N 1
ATOM 2680 C CA . ILE A 1 170 ? 12.35526 -4.08233 5.99429 1.000 6.98768 170 ILE A CA 1
ATOM 2681 C C . ILE A 1 170 ? 12.91478 -5.46131 5.65258 1.000 7.42984 170 ILE A C 1
ATOM 2682 O O . ILE A 1 170 ? 12.51640 -6.47257 6.24275 1.000 7.51932 170 ILE A O 1
ATOM 2698 N N . LYS A 1 171 ? 13.83960 -5.52417 4.68160 1.000 7.49827 171 LYS A N 1
ATOM 2699 C CA . LYS A 1 171 ? 14.44734 -6.80748 4.34300 1.000 7.58775 171 LYS A CA 1
ATOM 2700 C C . LYS A 1 171 ? 15.10725 -7.43809 5.56505 1.000 7.56143 171 LYS A C 1
ATOM 2701 O O . LYS A 1 171 ? 14.92905 -8.62880 5.84237 1.000 8.06149 171 LYS A O 1
ATOM 2720 N N . GLU A 1 172 ? 15.90703 -6.65767 6.30553 1.000 7.39299 172 GLU A N 1
ATOM 2721 C CA . GLU A 1 172 ? 16.54023 -7.21001 7.50518 1.000 7.58775 172 GLU A CA 1
ATOM 2722 C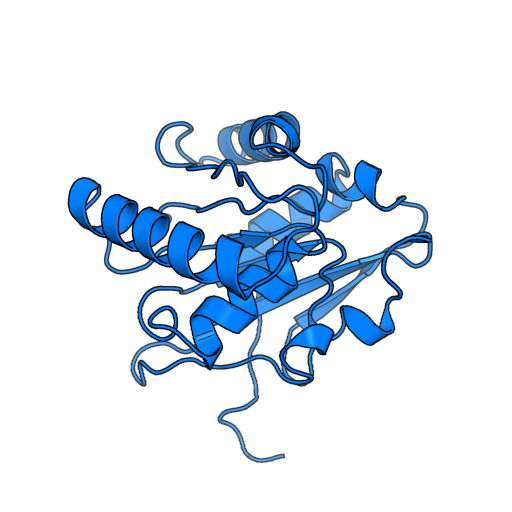 C . GLU A 1 172 ? 15.47354 -7.77884 8.44500 1.000 7.34035 172 GLU A C 1
ATOM 2723 O O . GLU A 1 172 ? 15.60833 -8.89700 8.96114 1.000 7.60091 172 GLU A O 1
ATOM 2735 N N . GLY A 1 173 ? 14.41614 -6.99772 8.70566 1.000 7.02453 173 GLY A N 1
ATOM 2736 C CA . GLY A 1 173 ? 13.41035 -7.43404 9.66028 1.000 6.98768 173 GLY A CA 1
ATOM 2737 C C . GLY A 1 173 ? 12.66616 -8.67718 9.20346 1.000 6.94557 173 GLY A C 1
ATOM 2738 O O . GLY A 1 173 ? 12.42379 -9.60117 9.99246 1.000 7.40089 173 GLY A O 1
ATOM 2742 N N . LEU A 1 174 ? 12.29126 -8.72203 7.92431 1.000 7.21139 174 LEU A N 1
ATOM 2743 C CA . LEU A 1 174 ? 11.55358 -9.87934 7.40988 1.000 7.49827 174 LEU A CA 1
ATOM 2744 C C . LEU A 1 174 ? 12.41305 -11.14229 7.36331 1.000 8.31942 174 LEU A C 1
ATOM 2745 O O . LEU A 1 174 ? 11.86140 -12.24460 7.29275 1.000 9.34059 174 LEU A O 1
ATOM 2761 N N . ASN A 1 175 ? 13.74069 -10.99473 7.41804 1.000 9.51430 175 ASN A N 1
ATOM 2762 C CA . ASN A 1 175 ? 14.66354 -12.11250 7.51915 1.000 8.84053 175 ASN A CA 1
ATOM 2763 C C . ASN A 1 175 ? 15.06526 -12.43411 8.96241 1.000 8.94318 175 ASN A C 1
ATOM 2764 O O . ASN A 1 175 ? 15.96946 -13.24076 9.16322 1.000 10.84077 175 ASN A O 1
ATOM 2775 N N . GLY A 1 176 ? 14.38987 -11.86187 9.96121 1.000 8.62735 176 GLY A N 1
ATOM 2776 C CA . GLY A 1 176 ? 14.64991 -12.18157 11.35614 1.000 8.71420 176 GLY A CA 1
ATOM 2777 C C . GLY A 1 176 ? 15.54359 -11.20531 12.09046 1.000 8.44312 176 GLY A C 1
ATOM 2778 O O . GLY A 1 176 ? 15.97951 -11.49355 13.21643 1.000 9.73538 176 GLY A O 1
ATOM 2782 N N . GLY A 1 177 ? 15.77600 -10.03018 11.51924 1.000 7.69566 177 GLY A N 1
ATOM 2783 C CA . GLY A 1 177 ? 16.67990 -9.04491 12.07374 1.000 7.93516 177 GLY A CA 1
ATOM 2784 C C . GLY A 1 177 ? 16.07217 -8.06992 13.06688 1.000 7.62986 177 GLY A C 1
ATOM 2785 O O . GLY A 1 177 ? 16.74847 -7.09897 13.46326 1.000 8.59577 177 GLY A O 1
ATOM 2789 N N . GLY A 1 178 ? 14.81946 -8.29563 13.47099 1.000 7.85621 178 GLY A N 1
ATOM 2790 C CA . GLY A 1 178 ? 14.25575 -7.57287 14.58314 1.000 7.12454 178 GLY A CA 1
ATOM 2791 C C . GLY A 1 178 ? 14.67292 -8.17717 15.90969 1.000 7.29824 178 GLY A C 1
ATOM 2792 O O . GLY A 1 178 ? 15.44155 -9.13961 15.97614 1.000 8.55366 178 GLY A O 1
ATOM 2796 N N . GLN A 1 179 ? 14.16162 -7.57984 16.97952 1.000 6.92188 179 GLN A N 1
ATOM 2797 C CA . GLN A 1 179 ? 14.51649 -7.96007 18.33168 1.000 7.25613 179 GLN A CA 1
ATOM 2798 C C . GLN A 1 179 ? 13.28396 -7.95828 19.21514 1.000 7.10875 179 GLN A C 1
ATOM 2799 O O . GLN A 1 179 ? 12.28734 -7.27427 18.94109 1.000 7.13243 179 GLN A O 1
ATOM 2813 N N . ASN A 1 180 ? 13.39353 -8.70164 20.31301 1.000 7.35615 180 ASN A N 1
ATOM 2814 C CA . ASN A 1 180 ? 12.42340 -8.58909 21.39382 1.000 7.11927 180 ASN A CA 1
ATOM 2815 C C . ASN A 1 180 ? 13.10983 -9.13814 22.63711 1.000 7.46932 180 ASN A C 1
ATOM 2816 O O . ASN A 1 180 ? 13.22159 -10.35594 22.78699 1.000 8.72736 180 ASN A O 1
ATOM 2827 N N . THR A 1 181 ? 13.57554 -8.24930 23.50642 1.000 7.77462 181 THR A N 1
ATOM 2828 C CA . THR A 1 181 ? 14.24615 -8.67159 24.72396 1.000 9.48535 181 THR A CA 1
ATOM 2829 C C . THR A 1 181 ? 13.31467 -8.74190 25.92702 1.000 8.60366 181 THR A C 1
ATOM 2830 O O . THR A 1 181 ? 13.78938 -8.91612 27.05565 1.000 9.61168 181 THR A O 1
ATOM 2841 N N . ASN A 1 182 ? 11.99734 -8.67057 25.72097 1.000 8.48786 182 ASN A N 1
ATOM 2842 C CA . ASN A 1 182 ? 11.08595 -8.53816 26.85571 1.000 8.88791 182 ASN A CA 1
ATOM 2843 C C . ASN A 1 182 ? 10.77030 -9.83480 27.58777 1.000 9.71169 182 ASN A C 1
ATOM 2844 O O . ASN A 1 182 ? 10.08340 -9.76549 28.60951 1.000 13.47530 182 ASN A O 1
ATOM 2855 N N . LEU A 1 183 ? 11.24864 -10.99303 27.12588 1.000 9.18531 183 LEU A N 1
ATOM 2856 C CA . LEU A 1 183 ? 11.18350 -12.21157 27.92496 1.000 9.82486 183 LEU A CA 1
ATOM 2857 C C . LEU A 1 183 ? 12.39958 -12.37941 28.82161 1.000 10.14069 183 LEU A C 1
ATOM 2858 O O . LEU A 1 183 ? 12.40738 -13.26355 29.68568 1.000 12.46728 183 LEU A O 1
ATOM 2874 N N . GLU A 1 184 ? 13.41797 -11.55037 28.63184 1.000 10.84604 184 GLU A N 1
ATOM 2875 C CA . GLU A 1 184 ? 14.64340 -11.58407 29.41403 1.000 14.36488 184 GLU A CA 1
ATOM 2876 C C . GLU A 1 184 ? 14.45702 -10.74615 30.67010 1.000 12.54624 184 GLU A C 1
ATOM 2877 O O . GLU A 1 184 ? 13.59064 -9.86665 30.73266 1.000 15.60187 184 GLU A O 1
ATOM 2889 N N . HIS A 1 185 ? 15.27237 -11.02064 31.68483 1.000 10.21438 185 HIS A N 1
ATOM 2890 C CA . HIS A 1 185 ? 15.30931 -10.10645 32.81322 1.000 11.82773 185 HIS A CA 1
ATOM 2891 C C . HIS A 1 185 ? 15.99447 -8.81619 32.37009 1.000 18.10217 185 HIS A C 1
ATOM 2892 O O . HIS A 1 185 ? 16.74807 -8.79323 31.39311 1.000 22.32636 185 HIS A O 1
ATOM 2906 N N . HIS A 1 186 ? 15.73285 -7.73902 33.10867 1.000 30.00360 186 HIS A N 1
ATOM 2907 C CA . HIS A 1 186 ? 16.34827 -6.44051 32.83015 1.000 30.00360 186 HIS A CA 1
ATOM 2908 C C . HIS A 1 186 ? 17.85752 -6.56767 32.66739 1.000 30.00360 186 HIS A C 1
ATOM 2909 O O . HIS A 1 186 ? 18.50497 -7.30426 33.41201 1.000 30.00360 186 HIS A O 1
#

B-factor: mean 12.93, std 12.95, range [0.01, 151.79]

Sequence (184 aa):
EHNPVVMMVHGMMGGASYNFASIKSYLVTQGWDRRNQLFAIDFIDKTGNNRNNGPRLSRFVKDVLGKTGAKKKVDIVAHSSMGGANTLYYIKNLDGGDKIENVVTLGGANGLVSLRRALPGTDPNQKILYTSVYSSADMIVVVNSLSRRLIGARNVLIHGVGHISLLASSQVKGYIKEGLNGGGQNTNLEHH

Nearest PDB structures (foldseek):
  7r1k-assembly1_A  TM=9.978E-01  e=1.654E-38  Bacillus pumilus
  2qxu-assembly9_A  TM=9.999E-01  e=1.430E-34  Bacillus subtilis
  3qzu-assembly2_B  TM=9.995E-01  e=2.392E-34  Bacillus subtilis subsp. subtilis str. 168
  5cur-assembly1_A  TM=9.986E-01  e=5.173E-34  Bacillus subtilis
  3d2a-assembly1_A  TM=9.995E-01  e=6.690E-34  Bacillus subtilis

InterPro domains:
  IPR002918 Lipase EstA/Esterase EstB [PF01674] (38-133)
  IPR002918 Lipase EstA/Esterase EstB [PTHR32015] (22-137)
  IPR029058 Alpha/Beta hydrolase fold [G3DSA:3.40.50.1820] (35-215)
  IPR029058 Alpha/Beta hydrolase fold [SSF53474] (36-144)

Solvent-accessible surface area: 8305 Å² total; per-residue (Å²): 158,81,32,7,0,0,0,0,6,6,76,68,25,14,25,170,40,0,56,39,0,41,52,44,0,55,103,66,59,9,78,113,114,76,8,34,20,4,68,22,130,33,174,95,1,72,24,198,85,3,0,43,78,0,17,149,55,0,143,77,1,27,65,131,51,52,30,179,22,0,2,0,0,0,6,0,21,0,0,0,1,0,1,43,0,8,113,81,65,59,0,4,66,38,1,49,8,2,0,3,0,0,0,6,0,20,103,17,13,121,120,1,34,31,27,101,36,135,138,56,60,0,25,1,1,0,0,9,0,61,36,11,164,115,7,96,25,80,51,0,106,1,93,17,12,52,58,12,83,5,120,67,19,27,12,120,63,0,13,57,16,96,96,0,26,31,59,0,72,80,1,6,87,35,30,10,85,2,65,34,117,108,179,155

Radius of gyration: 14.52 Å; Cα contacts (8 Å, |Δi|>4): 448; chains: 1; bounding box: 30×39×39 Å